Protein AF-A0A2P5XS58-F1 (afdb_monomer_lite)

InterPro domains:
  IPR013260 mRNA splicing factor SYF2 [PF08231] (153-227)
  IPR013260 mRNA splicing factor SYF2 [PTHR13264] (4-232)

pLDDT: mean 72.2, std 20.67, range [26.14, 95.38]

Sequence (233 aa):
MEEERRVHPDCINASNPYHECVEYCFRKIAEAKARKDNSVTETPQPEHGQPVTPAAYQEQDVQPGIPEPEESPDADSDGPVEENIEGDITNLTGRQKKLFELRLKMNEARKANQTAMVAEKKRMEALPESRGISKQKWLEERKKKIGKLLDANGLDLQNAYMLDTQEAAEAKYKKWEKDPAPFGWDVFNQKTLYNAYKKRTKNIDIDLEEYNRMKEADPEFYREASSLQYGKV

Organism: Gossypium barbadense (NCBI:txid3634)

Foldseek 3Di:
DDDDQQDDPPFPCSVPSPDHDDPVRVVVSVVVVVVVVVVVVPDDDDDDDDDDDDDDDDDDDDDDDDDDDDDDDDDDPDDPPPPPVPPCCVPDDPVRNVVVVVVVVVVVVVVVVVVVVVVVVVVVPPDPPPPDDDPVNVVVVVVVVLVVVCVVVVHDPVCSCVPDDPVRVCVVPVPPPDDPDQDDPSCVDPVVVVVVVCVVVVPDDDDVVVVVVCVVVDPCSPPDPPDPPPPDD

Radius of gyration: 39.86 Å; chains: 1; bounding box: 98×86×92 Å

Secondary structure (DSSP, 8-state):
------S-TT-TTTT-TT----HHHHHHHHHHHHHHHHHHTSSPPPP--------------------------------------TTSTTTS-HHHHHHHHHHHHHHHHHHHHHHHHHHHHHHHS-----TT--HHHHHHHHHHHHHHHHHHTT--GGGGGGGS-HHHHHHHH----PPPPP-GGGGGSHHHHHHHHHHHHTT----HHHHHHHHHH-TT-S--TT-TTTT--

Structure (mmCIF, N/CA/C/O backbone):
data_AF-A0A2P5XS58-F1
#
_entry.id   AF-A0A2P5XS58-F1
#
loop_
_atom_site.group_PDB
_atom_site.id
_atom_site.type_symbol
_atom_site.label_atom_id
_atom_site.label_alt_id
_atom_site.label_comp_id
_atom_site.label_asym_id
_atom_site.label_entity_id
_atom_site.label_seq_id
_atom_site.pdbx_PDB_ins_code
_atom_site.Cartn_x
_atom_site.Cartn_y
_atom_site.Cartn_z
_atom_site.occupancy
_atom_site.B_iso_or_equiv
_atom_site.auth_seq_id
_atom_site.auth_comp_id
_atom_site.auth_asym_id
_atom_site.auth_atom_id
_atom_site.pdbx_PDB_model_num
ATOM 1 N N . MET A 1 1 ? 47.233 -45.875 17.269 1.00 36.91 1 MET A N 1
ATOM 2 C CA . MET A 1 1 ? 46.614 -45.171 16.131 1.00 36.91 1 MET A CA 1
ATOM 3 C C . MET A 1 1 ? 45.234 -44.766 16.611 1.00 36.91 1 MET A C 1
ATOM 5 O O . MET A 1 1 ? 44.406 -45.645 16.788 1.00 36.91 1 MET A O 1
ATOM 9 N N . GLU A 1 2 ? 45.047 -43.505 16.998 1.00 49.62 2 GLU A N 1
ATOM 10 C CA . GLU A 1 2 ? 43.738 -42.991 17.421 1.00 49.62 2 GLU A CA 1
ATOM 11 C C . GLU A 1 2 ? 42.969 -42.601 16.159 1.00 49.62 2 GLU A C 1
ATOM 13 O O . GLU A 1 2 ? 43.374 -41.680 15.454 1.00 49.62 2 GLU A O 1
ATOM 18 N N . GLU A 1 3 ? 41.917 -43.352 15.835 1.00 52.84 3 GLU A N 1
ATOM 19 C CA . GLU A 1 3 ? 40.987 -42.986 14.767 1.00 52.84 3 GLU A CA 1
ATOM 20 C C . GLU A 1 3 ? 40.373 -41.618 15.080 1.00 52.84 3 GLU A C 1
ATOM 22 O O . GLU A 1 3 ? 39.823 -41.388 16.161 1.00 52.84 3 GLU A O 1
ATOM 27 N N . GLU A 1 4 ? 40.506 -40.695 14.130 1.00 57.50 4 GLU A N 1
ATOM 28 C CA . GLU A 1 4 ? 39.940 -39.353 14.187 1.00 57.50 4 GLU A CA 1
ATOM 29 C C . GLU A 1 4 ? 38.444 -39.428 14.524 1.00 57.50 4 GLU A C 1
ATOM 31 O O . GLU A 1 4 ? 37.641 -40.021 13.800 1.00 57.50 4 GLU A O 1
ATOM 36 N N . ARG A 1 5 ? 38.060 -38.841 15.662 1.00 58.66 5 ARG A N 1
ATOM 37 C CA . ARG A 1 5 ? 36.684 -38.869 16.170 1.00 58.66 5 ARG A CA 1
ATOM 38 C C . ARG A 1 5 ? 35.742 -38.183 15.171 1.00 58.66 5 ARG A C 1
ATOM 40 O O . ARG A 1 5 ? 35.697 -36.959 15.105 1.00 58.66 5 ARG A O 1
ATOM 47 N N . ARG A 1 6 ? 34.916 -38.960 14.460 1.00 69.88 6 ARG A N 1
ATOM 48 C CA . ARG A 1 6 ? 33.840 -38.490 13.554 1.00 69.88 6 ARG A CA 1
ATOM 49 C C . ARG A 1 6 ? 32.595 -37.934 14.279 1.00 69.88 6 ARG A C 1
ATOM 51 O O . ARG A 1 6 ? 31.501 -37.871 13.713 1.00 69.88 6 ARG A O 1
ATOM 58 N N . VAL A 1 7 ? 32.736 -37.524 15.541 1.00 83.12 7 VAL A N 1
ATOM 59 C CA . VAL A 1 7 ? 31.633 -37.044 16.387 1.00 83.12 7 VAL A CA 1
ATOM 60 C C . VAL A 1 7 ? 31.937 -35.652 16.909 1.00 83.12 7 VAL A C 1
ATOM 62 O O . VAL A 1 7 ? 33.001 -35.404 17.469 1.00 83.12 7 VAL A O 1
ATOM 65 N N . HIS A 1 8 ? 30.976 -34.744 16.750 1.00 80.75 8 HIS A N 1
ATOM 66 C CA . HIS A 1 8 ? 31.081 -33.388 17.271 1.00 80.75 8 HIS A CA 1
ATOM 67 C C . HIS A 1 8 ? 31.079 -33.398 18.816 1.00 80.75 8 HIS A C 1
ATOM 69 O O . HIS A 1 8 ? 30.239 -34.087 19.401 1.00 80.75 8 HIS A O 1
ATOM 75 N N . PRO A 1 9 ? 31.950 -32.624 19.494 1.00 82.12 9 PRO A N 1
ATOM 76 C CA . PRO A 1 9 ? 32.076 -32.638 20.958 1.00 82.12 9 PRO A CA 1
ATOM 77 C C . PRO A 1 9 ? 30.781 -32.254 21.689 1.00 82.12 9 PRO A C 1
ATOM 79 O O . PRO A 1 9 ? 30.468 -32.830 22.724 1.00 82.12 9 PRO A O 1
ATOM 82 N N . ASP A 1 10 ? 29.991 -31.342 21.115 1.00 82.75 10 ASP A N 1
ATOM 83 C CA . ASP A 1 10 ? 28.686 -30.929 21.663 1.00 82.75 10 ASP A CA 1
ATOM 84 C C . ASP A 1 10 ? 27.507 -31.835 21.244 1.00 82.75 10 ASP A C 1
ATOM 86 O O . ASP A 1 10 ? 26.341 -31.474 21.423 1.00 82.75 10 ASP A O 1
ATOM 90 N N . CYS A 1 11 ? 27.764 -32.990 20.624 1.00 87.81 11 CYS A N 1
ATOM 91 C CA . CYS A 1 11 ? 26.700 -33.906 20.223 1.00 87.81 11 CYS A CA 1
ATOM 92 C C . CYS A 1 11 ? 26.109 -34.633 21.440 1.00 87.81 11 CYS A C 1
ATOM 94 O O . CYS A 1 11 ? 26.836 -35.162 22.275 1.00 87.81 11 CYS A O 1
ATOM 96 N N . ILE A 1 12 ? 24.780 -34.760 21.495 1.00 86.56 12 ILE A N 1
ATOM 97 C CA . ILE A 1 12 ? 24.081 -35.532 22.541 1.00 86.56 12 ILE A CA 1
ATOM 98 C C . ILE A 1 12 ? 24.539 -36.999 22.609 1.00 86.56 12 ILE A C 1
ATOM 100 O O . ILE A 1 12 ? 24.521 -37.610 23.673 1.00 86.56 12 ILE A O 1
ATOM 104 N N . ASN A 1 13 ? 24.997 -37.543 21.481 1.00 84.56 13 ASN A N 1
ATOM 105 C CA . ASN A 1 13 ? 25.471 -38.918 21.354 1.00 84.56 13 ASN A CA 1
ATOM 106 C C . ASN A 1 13 ? 27.009 -39.021 21.396 1.00 84.56 13 ASN A C 1
ATOM 108 O O . ASN A 1 13 ? 27.557 -40.053 21.016 1.00 84.56 13 ASN A O 1
ATOM 112 N N . ALA A 1 14 ? 27.716 -37.973 21.846 1.00 86.94 14 ALA A N 1
ATOM 113 C CA . ALA A 1 14 ? 29.182 -37.943 21.925 1.00 86.94 14 ALA A CA 1
ATOM 114 C C . ALA A 1 14 ? 29.786 -38.983 22.882 1.00 86.94 14 ALA A C 1
ATOM 116 O O . ALA A 1 14 ? 30.961 -39.319 22.766 1.00 86.94 14 ALA A O 1
ATOM 117 N N . SER A 1 15 ? 28.989 -39.517 23.808 1.00 82.56 15 SER A N 1
ATOM 118 C CA . SER A 1 15 ? 29.396 -40.578 24.732 1.00 82.56 15 SER A CA 1
ATOM 119 C C . SER A 1 15 ? 29.468 -41.967 24.091 1.00 82.56 15 SER A C 1
ATOM 121 O O . SER A 1 15 ? 30.030 -42.871 24.705 1.00 82.56 15 SER A O 1
ATOM 123 N N . ASN A 1 16 ? 28.917 -42.159 22.886 1.00 82.69 16 ASN A N 1
ATOM 124 C CA . ASN A 1 16 ? 28.973 -43.433 22.175 1.00 82.69 16 ASN A CA 1
ATOM 125 C C . ASN A 1 16 ? 30.187 -43.465 21.219 1.00 82.69 16 ASN A C 1
ATOM 127 O O . ASN A 1 16 ? 30.171 -42.741 20.220 1.00 82.69 16 ASN A O 1
ATOM 131 N N . PRO A 1 17 ? 31.198 -44.329 21.460 1.00 82.12 17 PRO A N 1
ATOM 132 C CA . PRO A 1 17 ? 32.406 -44.417 20.631 1.00 82.12 17 PRO A CA 1
ATOM 133 C C . PRO A 1 17 ? 32.159 -44.806 19.168 1.00 82.12 17 PRO A C 1
ATOM 135 O O . PRO A 1 17 ? 33.006 -44.543 18.325 1.00 82.12 17 PRO A O 1
ATOM 138 N N . TYR A 1 18 ? 31.012 -45.422 18.870 1.00 82.12 18 TYR A N 1
ATOM 139 C CA . TYR A 1 18 ? 30.627 -45.849 17.521 1.00 82.12 18 TYR A CA 1
ATOM 140 C C . TYR A 1 18 ? 29.645 -44.892 16.840 1.00 82.12 18 TYR A C 1
ATOM 142 O O . TYR A 1 18 ? 29.136 -45.194 15.762 1.00 82.12 18 TYR A O 1
ATOM 150 N N . HIS A 1 19 ? 29.290 -43.774 17.479 1.00 87.12 19 HIS A N 1
ATOM 151 C CA . HIS A 1 19 ? 28.411 -42.805 16.842 1.00 87.12 19 HIS A CA 1
ATOM 152 C C . HIS A 1 19 ? 29.154 -42.076 15.720 1.00 87.12 19 HIS A C 1
ATOM 154 O O . HIS A 1 19 ? 30.341 -41.799 15.824 1.00 87.12 19 HIS A O 1
ATOM 160 N N . GLU A 1 20 ? 28.432 -41.714 14.667 1.00 85.88 20 GLU A N 1
ATOM 161 C CA . GLU A 1 20 ? 28.877 -40.753 13.664 1.00 85.88 20 GLU A CA 1
ATOM 162 C C . GLU A 1 20 ? 27.786 -39.691 13.548 1.00 85.88 20 GLU A C 1
ATOM 164 O O . GLU A 1 20 ? 26.592 -40.008 13.475 1.00 85.88 20 GLU A O 1
ATOM 169 N N . CYS A 1 21 ? 28.175 -38.416 13.618 1.00 87.56 21 CYS A N 1
ATOM 170 C CA . CYS A 1 21 ? 27.202 -37.331 13.588 1.00 87.56 21 CYS A CA 1
ATOM 171 C C . CYS A 1 21 ? 26.502 -37.269 12.230 1.00 87.56 21 CYS A C 1
ATOM 173 O O . CYS A 1 21 ? 27.133 -37.083 11.196 1.00 87.56 21 CYS A O 1
ATOM 175 N N . VAL A 1 22 ? 25.176 -37.359 12.262 1.00 85.06 22 VAL A N 1
ATOM 176 C CA . VAL A 1 22 ? 24.299 -37.144 11.106 1.00 85.06 22 VAL A CA 1
ATOM 177 C C . VAL A 1 22 ? 23.661 -35.752 11.176 1.00 85.06 22 VAL A C 1
ATOM 179 O O . VAL A 1 22 ? 23.682 -35.105 12.223 1.00 85.06 22 VAL A O 1
ATOM 182 N N . GLU A 1 23 ? 23.021 -35.304 10.095 1.00 84.56 23 GLU A N 1
ATOM 183 C CA . GLU A 1 23 ? 22.329 -34.001 9.979 1.00 84.56 23 GLU A CA 1
ATOM 184 C C . GLU A 1 23 ? 21.430 -33.644 11.178 1.00 84.56 23 GLU A C 1
ATOM 186 O O . GLU A 1 23 ? 21.347 -32.491 11.608 1.00 84.56 23 GLU A O 1
ATOM 191 N N . TYR A 1 24 ? 20.783 -34.646 11.782 1.00 87.56 24 TYR A N 1
ATOM 192 C CA . TYR A 1 24 ? 19.977 -34.455 12.988 1.00 87.56 24 TYR A CA 1
ATOM 193 C C . TYR A 1 24 ? 20.795 -33.896 14.164 1.00 87.56 24 TYR A C 1
ATOM 195 O O . TYR A 1 24 ? 20.338 -32.979 14.853 1.00 87.56 24 TYR A O 1
ATOM 203 N N . CYS A 1 25 ? 22.003 -34.421 14.372 1.00 88.25 25 CYS A N 1
ATOM 204 C CA . CYS A 1 25 ? 22.919 -34.004 15.426 1.00 88.25 25 CYS A CA 1
ATOM 205 C C . CYS A 1 25 ? 23.372 -32.557 15.199 1.00 88.25 25 CYS A C 1
ATOM 207 O O . CYS A 1 25 ? 23.290 -31.743 16.116 1.00 88.25 25 CYS A O 1
ATOM 209 N N . PHE A 1 26 ? 23.744 -32.204 13.965 1.00 89.25 26 PHE A N 1
ATOM 210 C CA . PHE A 1 26 ? 24.169 -30.845 13.613 1.00 89.25 26 PHE A CA 1
ATOM 211 C C . PHE A 1 26 ? 23.059 -29.810 13.816 1.00 89.25 26 PHE A C 1
ATOM 213 O O . PHE A 1 26 ? 23.297 -28.755 14.407 1.00 89.25 26 PHE A O 1
ATOM 220 N N . ARG A 1 27 ? 21.818 -30.135 13.436 1.00 90.62 27 ARG A N 1
ATOM 221 C CA . ARG A 1 27 ? 20.660 -29.264 13.687 1.00 90.62 27 ARG A CA 1
ATOM 222 C C . ARG A 1 27 ? 20.416 -29.039 15.181 1.00 90.62 27 ARG A C 1
ATOM 224 O O . ARG A 1 27 ? 20.100 -27.922 15.585 1.00 90.62 27 ARG A O 1
ATOM 231 N N . LYS A 1 28 ? 20.581 -30.076 16.007 1.00 90.94 28 LYS A N 1
ATOM 232 C CA . LYS A 1 28 ? 20.422 -29.970 17.466 1.00 90.94 28 LYS A CA 1
ATOM 233 C C . LYS A 1 28 ? 21.537 -29.163 18.129 1.00 90.94 28 LYS A C 1
ATOM 235 O O . LYS A 1 28 ? 21.253 -28.385 19.036 1.00 90.94 28 LYS A O 1
ATOM 240 N N . ILE A 1 29 ? 22.769 -29.287 17.641 1.00 89.38 29 ILE A N 1
ATOM 241 C CA . ILE A 1 29 ? 23.911 -28.485 18.100 1.00 89.38 29 ILE A CA 1
ATOM 242 C C . ILE A 1 29 ? 23.698 -27.001 17.763 1.00 89.38 29 ILE A C 1
ATOM 244 O O . ILE A 1 29 ? 23.868 -26.145 18.631 1.00 89.38 29 ILE A O 1
ATOM 248 N N . ALA A 1 30 ? 23.255 -26.688 16.541 1.00 89.31 30 ALA A N 1
ATOM 249 C CA . ALA A 1 30 ? 22.949 -25.316 16.132 1.00 89.31 30 ALA A CA 1
ATOM 250 C C . ALA A 1 30 ? 21.820 -24.693 16.977 1.00 89.31 30 ALA A C 1
ATOM 252 O O . ALA A 1 30 ? 21.932 -23.549 17.414 1.00 89.31 30 ALA A O 1
ATOM 253 N N . GLU A 1 31 ? 20.766 -25.463 17.269 1.00 89.00 31 GLU A N 1
ATOM 254 C CA . GLU A 1 31 ? 19.665 -25.033 18.141 1.00 89.00 31 GLU A CA 1
ATOM 255 C C . GLU A 1 31 ? 20.152 -24.737 19.573 1.00 89.00 31 GLU A C 1
ATOM 257 O O . GLU A 1 31 ? 19.781 -23.721 20.161 1.00 89.00 31 GLU A O 1
ATOM 262 N N . ALA A 1 32 ? 21.013 -25.594 20.131 1.00 86.81 32 ALA A N 1
ATOM 263 C CA . ALA A 1 32 ? 21.574 -25.406 21.468 1.00 86.81 32 ALA A CA 1
ATOM 264 C C . ALA A 1 32 ? 22.503 -24.182 21.549 1.00 86.81 32 ALA A C 1
ATOM 266 O O . ALA A 1 32 ? 22.464 -23.450 22.540 1.00 86.81 32 ALA A O 1
ATOM 267 N N . LYS A 1 33 ? 23.298 -23.924 20.502 1.00 86.62 33 LYS A N 1
ATOM 268 C CA . LYS A 1 33 ? 24.167 -22.743 20.417 1.00 86.62 33 LYS A CA 1
ATOM 269 C C . LYS A 1 33 ? 23.353 -21.448 20.343 1.00 86.62 33 LYS A C 1
ATOM 271 O O . LYS A 1 33 ? 23.576 -20.557 21.151 1.00 86.62 33 LYS A O 1
ATOM 276 N N . ALA A 1 34 ? 22.320 -21.405 19.500 1.00 87.00 34 ALA A N 1
ATOM 277 C CA . ALA A 1 34 ? 21.422 -20.252 19.407 1.00 87.00 34 ALA A CA 1
ATOM 278 C C . ALA A 1 34 ? 20.682 -19.955 20.728 1.00 87.00 34 ALA A C 1
ATOM 280 O O . ALA A 1 34 ? 20.422 -18.799 21.056 1.00 87.00 34 ALA A O 1
ATOM 281 N N . ARG A 1 35 ? 20.350 -20.984 21.521 1.00 80.31 35 ARG A N 1
ATOM 282 C CA . ARG A 1 35 ? 19.771 -20.794 22.864 1.00 80.31 35 ARG A CA 1
ATOM 283 C C . ARG A 1 35 ? 20.782 -20.229 23.864 1.00 80.31 35 ARG A C 1
ATOM 285 O O . ARG A 1 35 ? 20.404 -19.374 24.658 1.00 80.31 35 ARG A O 1
ATOM 292 N N . LYS A 1 36 ? 22.044 -20.673 23.818 1.00 77.88 36 LYS A N 1
ATOM 293 C CA . LYS A 1 36 ? 23.116 -20.109 24.656 1.00 77.88 36 LYS A CA 1
ATOM 294 C C . LYS A 1 36 ? 23.373 -18.642 24.309 1.00 77.88 36 LYS A C 1
ATOM 296 O O . LYS A 1 36 ? 23.414 -17.824 25.222 1.00 77.88 36 LYS A O 1
ATOM 301 N N . ASP A 1 37 ? 23.431 -18.301 23.025 1.00 72.38 37 ASP A N 1
ATOM 302 C CA . ASP A 1 37 ? 23.676 -16.927 22.567 1.00 72.38 37 ASP A CA 1
ATOM 303 C C . ASP A 1 37 ? 22.558 -15.961 23.009 1.00 72.38 37 ASP A C 1
ATOM 305 O O . ASP A 1 37 ? 22.844 -14.862 23.474 1.00 72.38 37 ASP A O 1
ATOM 309 N N . ASN A 1 38 ? 21.294 -16.403 22.988 1.00 68.06 38 ASN A N 1
ATOM 310 C CA . ASN A 1 38 ? 20.161 -15.617 23.500 1.00 68.06 38 ASN A CA 1
ATOM 311 C C . ASN A 1 38 ? 20.143 -15.477 25.036 1.00 68.06 38 ASN A C 1
ATOM 313 O O . ASN A 1 38 ? 19.552 -14.533 25.552 1.00 68.06 38 ASN A O 1
ATOM 317 N N . SER A 1 39 ? 20.772 -16.396 25.777 1.00 57.25 39 SER A N 1
ATOM 318 C CA . SER A 1 39 ? 20.865 -16.317 27.246 1.00 57.25 39 SER A CA 1
ATOM 319 C C . SER A 1 39 ? 22.006 -15.421 27.747 1.00 57.25 39 SER A C 1
ATOM 321 O O . SER A 1 39 ? 21.985 -14.989 28.894 1.00 57.25 39 SER A O 1
ATOM 323 N N . VAL A 1 40 ? 22.997 -15.117 26.898 1.00 51.75 40 VAL A N 1
ATOM 324 C CA . VAL A 1 40 ? 24.158 -14.274 27.251 1.00 51.75 40 VAL A CA 1
ATOM 325 C C . VAL A 1 40 ? 23.858 -12.777 27.079 1.00 51.75 40 VAL A C 1
ATOM 327 O O . VAL A 1 40 ? 24.528 -11.940 27.675 1.00 51.75 40 VAL A O 1
ATOM 330 N N . THR A 1 41 ? 22.810 -12.415 26.336 1.00 47.66 41 THR A N 1
ATOM 331 C CA . THR A 1 41 ? 22.391 -11.017 26.127 1.00 47.66 41 THR A CA 1
ATOM 332 C C . THR A 1 41 ? 21.611 -10.387 27.292 1.00 47.66 41 THR A C 1
ATOM 334 O O . THR A 1 41 ? 21.276 -9.209 27.212 1.00 47.66 41 THR A O 1
ATOM 337 N N . GLU A 1 42 ? 21.364 -11.112 28.388 1.00 47.12 42 GLU A N 1
ATOM 338 C CA . GLU A 1 42 ? 20.703 -10.594 29.599 1.00 47.12 42 GLU A CA 1
ATOM 339 C C . GLU A 1 42 ? 21.608 -10.679 30.846 1.00 47.12 42 GLU A C 1
ATOM 341 O O . GLU A 1 42 ? 21.302 -11.382 31.800 1.00 47.12 42 GLU A O 1
ATOM 346 N N . THR A 1 43 ? 22.731 -9.949 30.875 1.00 32.34 43 THR A N 1
ATOM 347 C CA . THR A 1 43 ? 23.336 -9.438 32.130 1.00 32.34 43 THR A CA 1
ATOM 348 C C . THR A 1 43 ? 24.103 -8.122 31.878 1.00 32.34 43 THR A C 1
ATOM 350 O O . THR A 1 43 ? 24.709 -7.969 30.816 1.00 32.34 43 THR A O 1
ATOM 353 N N . PRO A 1 44 ? 24.059 -7.139 32.806 1.00 42.47 44 PRO A N 1
ATOM 354 C CA . PRO A 1 44 ? 24.544 -5.774 32.580 1.00 42.47 44 PRO A CA 1
ATOM 355 C C . PRO A 1 44 ? 26.064 -5.664 32.786 1.00 42.47 44 PRO A C 1
ATOM 357 O O . PRO A 1 44 ? 26.595 -6.161 33.777 1.00 42.47 44 PRO A O 1
ATOM 360 N N . GLN A 1 45 ? 26.767 -4.988 31.871 1.00 32.94 45 GLN A N 1
ATOM 361 C CA . GLN A 1 45 ? 28.188 -4.652 32.036 1.00 32.94 45 GLN A CA 1
ATOM 362 C C . GLN A 1 45 ? 28.389 -3.281 32.717 1.00 32.94 45 GLN A C 1
ATOM 364 O O . GLN A 1 45 ? 27.554 -2.393 32.524 1.00 32.94 45 GLN A O 1
ATOM 369 N N . PRO A 1 46 ? 29.485 -3.101 33.487 1.00 35.41 46 PRO A N 1
ATOM 370 C CA . PRO A 1 46 ? 29.776 -1.897 34.255 1.00 35.41 46 PRO A CA 1
ATOM 371 C C . PRO A 1 46 ? 30.635 -0.868 33.494 1.00 35.41 46 PRO A C 1
ATOM 373 O O . PRO A 1 46 ? 31.228 -1.130 32.449 1.00 35.41 46 PRO A O 1
ATOM 376 N N . GLU A 1 47 ? 30.662 0.320 34.084 1.00 34.84 47 GLU A N 1
ATOM 377 C CA . GLU A 1 47 ? 31.323 1.581 33.739 1.00 34.84 47 GLU A CA 1
ATOM 378 C C . GLU A 1 47 ? 32.867 1.574 33.622 1.00 34.84 47 GLU A C 1
ATOM 380 O O . GLU A 1 47 ? 33.552 0.951 34.427 1.00 34.84 47 GLU A O 1
ATOM 385 N N . HIS A 1 48 ? 33.416 2.332 32.653 1.00 29.73 48 HIS A N 1
ATOM 386 C CA . HIS A 1 48 ? 34.329 3.491 32.833 1.00 29.73 48 HIS A CA 1
ATOM 387 C C . HIS A 1 48 ? 35.250 3.764 31.623 1.00 29.73 48 HIS A C 1
ATOM 389 O O . HIS A 1 48 ? 35.839 2.851 31.052 1.00 29.73 48 HIS A O 1
ATOM 395 N N . GLY A 1 49 ? 35.455 5.057 31.315 1.00 29.78 49 GLY A N 1
ATOM 396 C CA . GLY A 1 49 ? 36.612 5.539 30.545 1.00 29.78 49 GLY A CA 1
ATOM 397 C C . GLY A 1 49 ? 36.374 6.779 29.672 1.00 29.78 49 GLY A C 1
ATOM 398 O O . GLY A 1 49 ? 36.313 6.660 28.454 1.00 29.78 49 GLY A O 1
ATOM 399 N N . GLN A 1 50 ? 36.266 7.970 30.274 1.00 36.00 50 GLN A N 1
ATOM 400 C CA . GLN A 1 50 ? 36.396 9.264 29.571 1.00 36.00 50 GLN A CA 1
ATOM 401 C C . GLN A 1 50 ? 37.856 9.540 29.153 1.00 36.00 50 GLN A C 1
ATOM 403 O O . GLN A 1 50 ? 38.781 8.965 29.729 1.00 36.00 50 GLN A O 1
ATOM 408 N N . PRO A 1 51 ? 38.078 10.521 28.254 1.00 34.16 51 PRO A N 1
ATOM 409 C CA . PRO A 1 51 ? 38.747 11.741 28.720 1.00 34.16 51 PRO A CA 1
ATOM 410 C C . PRO A 1 51 ? 38.068 13.071 28.306 1.00 34.16 51 PRO A C 1
ATOM 412 O O . PRO A 1 51 ? 37.679 13.278 27.162 1.00 34.16 51 PRO A O 1
ATOM 415 N N . VAL A 1 52 ? 37.962 13.932 29.327 1.00 30.06 52 VAL A N 1
ATOM 416 C CA . VAL A 1 52 ? 38.009 15.414 29.469 1.00 30.06 52 VAL A CA 1
ATOM 417 C C . VAL A 1 52 ? 38.647 16.238 28.318 1.00 30.06 52 VAL A C 1
ATOM 419 O O . VAL A 1 52 ? 39.531 15.708 27.658 1.00 30.06 52 VAL A O 1
ATOM 422 N N . THR A 1 53 ? 38.406 17.534 28.014 1.00 33.25 53 THR A N 1
ATOM 423 C CA . THR A 1 53 ? 37.644 18.754 28.467 1.00 33.25 53 THR A CA 1
ATOM 424 C C . THR A 1 53 ? 38.006 19.903 27.453 1.00 33.25 53 THR A C 1
ATOM 426 O O . THR A 1 53 ? 38.721 19.597 26.497 1.00 33.25 53 THR A O 1
ATOM 429 N N . PRO A 1 54 ? 37.743 21.232 27.624 1.00 44.38 54 PRO A N 1
ATOM 430 C CA . PRO A 1 54 ? 36.619 22.010 28.198 1.00 44.38 54 PRO A CA 1
ATOM 431 C C . PRO A 1 54 ? 36.156 23.205 27.306 1.00 44.38 54 PRO A C 1
ATOM 433 O O . PRO A 1 54 ? 36.917 23.722 26.495 1.00 44.38 54 PRO A O 1
ATOM 436 N N . ALA A 1 55 ? 34.970 23.763 27.579 1.00 26.14 55 ALA A N 1
ATOM 437 C CA . ALA A 1 55 ? 34.758 25.222 27.641 1.00 26.14 55 ALA A CA 1
ATOM 438 C C . ALA A 1 55 ? 33.439 25.522 28.374 1.00 26.14 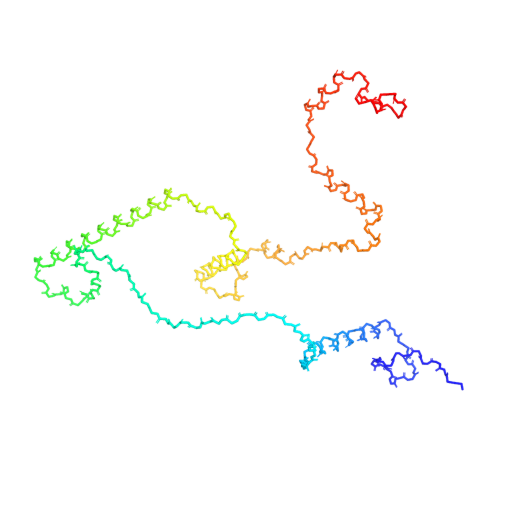55 ALA A C 1
ATOM 440 O O . ALA A 1 55 ? 32.357 25.170 27.914 1.00 26.14 55 ALA A O 1
ATOM 441 N N . ALA A 1 56 ? 33.575 26.125 29.552 1.00 28.12 56 ALA A N 1
ATOM 442 C CA . ALA A 1 56 ? 32.508 26.573 30.436 1.00 28.12 56 ALA A CA 1
ATOM 443 C C . ALA A 1 56 ? 31.821 27.841 29.907 1.00 28.12 56 ALA A C 1
ATOM 445 O O . ALA A 1 56 ? 32.479 28.625 29.236 1.00 28.12 56 ALA A O 1
ATOM 446 N N . TYR A 1 57 ? 30.558 28.065 30.284 1.00 28.42 57 TYR A N 1
ATOM 447 C CA . TYR A 1 57 ? 30.139 29.261 31.031 1.00 28.42 57 TYR A CA 1
ATOM 448 C C . TYR A 1 57 ? 28.817 28.978 31.779 1.00 28.42 57 TYR A C 1
ATOM 450 O O . TYR A 1 57 ? 27.823 28.552 31.197 1.00 28.42 57 TYR A O 1
ATOM 458 N N . GLN A 1 58 ? 28.910 29.168 33.097 1.00 32.91 58 GLN A N 1
ATOM 459 C CA . GLN A 1 58 ? 27.912 29.247 34.180 1.00 32.91 58 GLN A CA 1
ATOM 460 C C . GLN A 1 58 ? 26.917 30.406 33.952 1.00 32.91 58 GLN A C 1
ATOM 462 O O . GLN A 1 58 ? 27.219 31.284 33.152 1.00 32.91 58 GLN A O 1
ATOM 467 N N . GLU A 1 59 ? 25.774 30.607 34.611 1.00 26.81 59 GLU A N 1
ATOM 468 C CA . GLU A 1 59 ? 24.965 30.020 35.698 1.00 26.81 59 GLU A CA 1
ATOM 469 C C . GLU A 1 59 ? 23.670 30.878 35.707 1.00 26.81 59 GLU A C 1
ATOM 471 O O . GLU A 1 59 ? 23.738 32.047 35.326 1.00 26.81 59 GLU A O 1
ATOM 476 N N . GLN A 1 60 ? 22.527 30.356 36.169 1.00 29.14 60 GLN A N 1
ATOM 477 C CA . GLN A 1 60 ? 21.746 30.926 37.291 1.00 29.14 60 GLN A CA 1
ATOM 478 C C . GLN A 1 60 ? 20.308 30.394 37.335 1.00 29.14 60 GLN A C 1
ATOM 480 O O . GLN A 1 60 ? 19.495 30.596 36.433 1.00 29.14 60 GLN A O 1
ATOM 485 N N . ASP A 1 61 ? 20.029 29.746 38.463 1.00 29.56 61 ASP A N 1
ATOM 486 C CA . ASP A 1 61 ? 18.721 29.410 39.002 1.00 29.56 61 ASP A CA 1
ATOM 487 C C . ASP A 1 61 ? 17.848 30.654 39.222 1.00 29.56 61 ASP A C 1
ATOM 489 O O . ASP A 1 61 ? 18.297 31.620 39.840 1.00 29.56 61 ASP A O 1
ATOM 493 N N . VAL A 1 62 ? 16.565 30.585 38.849 1.00 28.88 62 VAL A N 1
ATOM 494 C CA . VAL A 1 62 ? 15.504 31.376 39.494 1.00 28.88 62 VAL A CA 1
ATOM 495 C C . VAL A 1 62 ? 14.248 30.515 39.663 1.00 28.88 62 VAL A C 1
ATOM 497 O O . VAL A 1 62 ? 13.766 29.869 38.736 1.00 28.88 62 VAL A O 1
ATOM 500 N N . GLN A 1 63 ? 13.764 30.507 40.904 1.00 32.78 63 GLN A N 1
ATOM 501 C CA . GLN A 1 63 ? 12.573 29.841 41.428 1.00 32.78 63 GLN A CA 1
ATOM 502 C C . GLN A 1 63 ? 11.238 30.444 40.922 1.00 32.78 63 GLN A C 1
ATOM 504 O O . GLN A 1 63 ? 11.230 31.515 40.319 1.00 32.78 63 GLN A O 1
ATOM 509 N N . PRO A 1 64 ? 10.102 29.757 41.166 1.00 40.97 64 PRO A N 1
ATOM 510 C CA . PRO A 1 64 ? 8.832 29.965 40.477 1.00 40.97 64 PRO A CA 1
ATOM 511 C C . PRO A 1 64 ? 7.933 31.017 41.144 1.00 40.97 64 PRO A C 1
ATOM 513 O O . PRO A 1 64 ? 7.936 31.172 42.362 1.00 40.97 64 PRO A O 1
ATOM 516 N N . GLY A 1 65 ? 7.072 31.649 40.341 1.00 27.17 65 GLY A N 1
ATOM 517 C CA . GLY A 1 65 ? 5.893 32.373 40.820 1.00 27.17 65 GLY A CA 1
ATOM 518 C C . GLY A 1 65 ? 5.590 33.643 40.030 1.00 27.17 65 GLY A C 1
ATOM 519 O O . GLY A 1 65 ? 6.391 34.568 40.027 1.00 27.17 65 GLY A O 1
ATOM 520 N N . ILE A 1 66 ? 4.427 33.676 39.378 1.00 27.75 66 ILE A N 1
ATOM 521 C CA . ILE A 1 66 ? 3.315 34.627 39.594 1.00 27.75 66 ILE A CA 1
ATOM 522 C C . ILE A 1 66 ? 2.273 34.377 38.477 1.00 27.75 66 ILE A C 1
ATOM 524 O O . ILE A 1 66 ? 2.640 34.376 37.300 1.00 27.75 66 ILE A O 1
ATOM 528 N N . PRO A 1 67 ? 1.001 34.118 38.828 1.00 40.09 67 PRO A N 1
ATOM 529 C CA . PRO A 1 67 ? -0.100 33.966 37.884 1.00 40.09 67 PRO A CA 1
ATOM 530 C C . PRO A 1 67 ? -0.805 35.306 37.572 1.00 40.09 67 PRO A C 1
ATOM 532 O O . PRO A 1 67 ? -0.659 36.275 38.313 1.00 40.09 67 PRO A O 1
ATOM 535 N N . GLU A 1 68 ? -1.629 35.262 36.514 1.00 33.41 68 GLU A N 1
ATOM 536 C CA . GLU A 1 68 ? -2.762 36.151 36.162 1.00 33.41 68 GLU A CA 1
ATOM 537 C C . GLU A 1 68 ? -2.507 37.382 35.265 1.00 33.41 68 GLU A C 1
ATOM 539 O O . GLU A 1 68 ? -1.408 37.933 35.227 1.00 33.41 68 GLU A O 1
ATOM 544 N N . PRO A 1 69 ? -3.510 37.747 34.438 1.00 35.31 69 PRO A N 1
ATOM 545 C CA . PRO A 1 69 ? -4.668 38.475 34.953 1.00 35.31 69 PRO A CA 1
ATOM 546 C C . PRO A 1 69 ? -6.011 37.803 34.651 1.00 35.31 69 PRO A C 1
ATOM 548 O O . PRO A 1 69 ? -6.273 37.326 33.546 1.00 35.31 69 PRO A O 1
ATOM 551 N N . GLU A 1 70 ? -6.865 37.830 35.666 1.00 30.95 70 GLU A N 1
ATOM 552 C CA . GLU A 1 70 ? -8.295 37.594 35.579 1.00 30.95 70 GLU A CA 1
ATOM 553 C C . GLU A 1 70 ? -8.972 38.684 34.745 1.00 30.95 70 GLU A C 1
ATOM 555 O O . GLU A 1 70 ? -8.796 39.876 34.997 1.00 30.95 70 GLU A O 1
ATOM 560 N N . GLU A 1 71 ? -9.817 38.271 33.807 1.00 28.39 71 GLU A N 1
ATOM 561 C CA . GLU A 1 71 ? -10.960 39.072 33.383 1.00 28.39 71 GLU A CA 1
ATOM 562 C C . GLU A 1 71 ? -12.223 38.290 33.742 1.00 28.39 71 GLU A C 1
ATOM 564 O O . GLU A 1 71 ? -12.694 37.419 33.012 1.00 28.39 71 GLU A O 1
ATOM 569 N N . SER A 1 72 ? -12.764 38.609 34.915 1.00 33.59 72 SER A N 1
ATOM 570 C CA . SER A 1 72 ? -14.213 38.697 35.062 1.00 33.59 72 SER A CA 1
ATOM 571 C C . SER A 1 72 ? -14.649 40.028 34.430 1.00 33.59 72 SER A C 1
ATOM 573 O O . SER A 1 72 ? -13.902 41.010 34.495 1.00 33.59 72 SER A O 1
ATOM 575 N N . PRO A 1 73 ? -15.826 40.076 33.784 1.00 39.06 73 PRO A N 1
ATOM 576 C CA . PRO A 1 73 ? -16.971 40.483 34.583 1.00 39.06 73 PRO A CA 1
ATOM 577 C C . PRO A 1 73 ? -18.305 39.800 34.209 1.00 39.06 73 PRO A C 1
ATOM 579 O O . PRO A 1 73 ? -18.607 39.497 33.058 1.00 39.06 73 PRO A O 1
ATOM 582 N N . ASP A 1 74 ? -19.106 39.651 35.262 1.00 27.81 74 ASP A N 1
ATOM 583 C CA . ASP A 1 74 ? -20.564 39.780 35.288 1.00 27.81 74 ASP A CA 1
ATOM 584 C C . ASP A 1 74 ? -21.463 38.589 34.911 1.00 27.81 74 ASP A C 1
ATOM 586 O O . ASP A 1 74 ? -21.862 38.357 33.775 1.00 27.81 74 ASP A O 1
ATOM 590 N N . ALA A 1 75 ? -21.899 37.938 35.994 1.00 41.84 75 ALA A N 1
ATOM 591 C CA . ALA A 1 75 ? -23.309 37.813 36.359 1.00 41.84 75 ALA A CA 1
ATOM 592 C C . ALA A 1 75 ? -24.240 37.092 35.371 1.00 41.84 75 ALA A C 1
ATOM 594 O O . ALA A 1 75 ? -25.059 37.704 34.698 1.00 41.84 75 ALA A O 1
ATOM 595 N N . ASP A 1 76 ? -24.249 35.764 35.462 1.00 32.62 76 ASP A N 1
ATOM 596 C CA . ASP A 1 76 ? -25.511 35.077 35.744 1.00 32.62 76 ASP A CA 1
ATOM 597 C C . ASP A 1 76 ? -25.232 33.808 36.553 1.00 32.62 76 ASP A C 1
ATOM 599 O O . ASP A 1 76 ? -24.898 32.733 36.054 1.00 32.62 76 ASP A O 1
ATOM 603 N N . SER A 1 77 ? -25.336 33.984 37.867 1.00 45.75 77 SER A N 1
ATOM 604 C CA . SER A 1 77 ? -25.549 32.909 38.818 1.00 45.75 77 SER A CA 1
ATOM 605 C C . SER A 1 77 ? -26.945 32.326 38.583 1.00 45.75 77 SER A C 1
ATOM 607 O O . SER A 1 77 ? -27.905 32.763 39.209 1.00 45.75 77 SER A O 1
ATOM 609 N N . ASP A 1 78 ? -27.049 31.312 37.728 1.00 39.16 78 ASP A N 1
ATOM 610 C CA . ASP A 1 78 ? -28.106 30.302 37.841 1.00 39.16 78 ASP A CA 1
ATOM 611 C C . ASP A 1 78 ? -27.511 28.942 37.445 1.00 39.16 78 ASP A C 1
ATOM 613 O O . ASP A 1 78 ? -27.397 28.582 36.272 1.00 39.16 78 ASP A O 1
ATOM 617 N N . GLY A 1 79 ? -26.976 28.244 38.450 1.00 35.03 79 GLY A N 1
ATOM 618 C CA . GLY A 1 79 ? -26.217 27.007 38.278 1.00 35.03 79 GLY A CA 1
ATOM 619 C C . GLY A 1 79 ? -27.071 25.822 37.814 1.00 35.03 79 GLY A C 1
ATOM 620 O O . GLY A 1 79 ? -28.291 25.825 37.980 1.00 35.03 79 GLY A O 1
ATOM 621 N N . PRO A 1 80 ? -26.459 24.734 37.310 1.00 42.38 80 PRO A N 1
ATOM 622 C CA . PRO A 1 80 ? -27.141 23.460 37.250 1.00 42.38 80 PRO A CA 1
ATOM 623 C C . PRO A 1 80 ? -27.049 22.864 38.653 1.00 42.38 80 PRO A C 1
ATOM 625 O O . PRO A 1 80 ? -26.192 22.031 38.943 1.00 42.38 80 PRO A O 1
ATOM 628 N N . VAL A 1 81 ? -27.910 23.329 39.554 1.00 43.03 81 VAL A N 1
ATOM 629 C CA . VAL A 1 81 ? -28.203 22.543 40.744 1.00 43.03 81 VAL A CA 1
ATOM 630 C C . VAL A 1 81 ? -28.946 21.312 40.223 1.00 43.03 81 VAL A C 1
ATOM 632 O O . VAL A 1 81 ? -30.149 21.353 39.975 1.00 43.03 81 VAL A O 1
ATOM 635 N N . GLU A 1 82 ? -28.216 20.221 39.979 1.00 48.00 82 GLU A N 1
ATOM 636 C CA . GLU A 1 82 ? -28.790 18.873 39.969 1.00 48.00 82 GLU A CA 1
ATOM 637 C C . GLU A 1 82 ? -29.232 18.560 41.402 1.00 48.00 82 GLU A C 1
ATOM 639 O O . GLU A 1 82 ? -28.633 17.778 42.138 1.00 48.00 82 GLU A O 1
ATOM 644 N N . GLU A 1 83 ? -30.276 19.255 41.835 1.00 42.56 83 GLU A N 1
ATOM 645 C CA . GLU A 1 83 ? -30.985 18.931 43.049 1.00 42.56 83 GLU A CA 1
ATOM 646 C C . GLU A 1 83 ? -31.778 17.661 42.738 1.00 42.56 83 GLU A C 1
ATOM 648 O O . GLU A 1 83 ? -32.657 17.623 41.872 1.00 42.56 83 GLU A O 1
ATOM 653 N N . ASN A 1 84 ? -31.415 16.582 43.424 1.00 48.47 84 ASN A N 1
ATOM 654 C CA . ASN A 1 84 ? -32.214 15.372 43.519 1.00 48.47 84 ASN A CA 1
ATOM 655 C C . ASN A 1 84 ? -33.550 15.723 44.212 1.00 48.47 84 ASN A C 1
ATOM 657 O O . ASN A 1 84 ? -33.696 15.528 45.415 1.00 48.47 84 ASN A O 1
ATOM 661 N N . ILE A 1 85 ? -34.529 16.254 43.468 1.00 51.25 85 ILE A N 1
ATOM 662 C CA . ILE A 1 85 ? -35.895 16.560 43.954 1.00 51.25 85 ILE A CA 1
ATOM 663 C C . ILE A 1 85 ? -36.856 15.394 43.657 1.00 51.25 85 ILE A C 1
ATOM 665 O O . ILE A 1 85 ? -38.065 15.571 43.520 1.00 51.25 85 ILE A O 1
ATOM 669 N N . GLU A 1 86 ? -36.360 14.158 43.568 1.00 47.53 86 GLU A N 1
ATOM 670 C CA . GLU A 1 86 ? -37.252 12.991 43.487 1.00 47.53 86 GLU A CA 1
ATOM 671 C C . GLU A 1 86 ? -38.108 12.836 44.767 1.00 47.53 86 GLU A C 1
ATOM 673 O O . GLU A 1 86 ? -39.150 12.182 44.740 1.00 47.53 86 GLU A O 1
ATOM 678 N N . GLY A 1 87 ? -37.735 13.507 45.869 1.00 47.12 87 GLY A N 1
ATOM 679 C CA . GLY A 1 87 ? -38.419 13.444 47.166 1.00 47.12 87 GLY A CA 1
ATOM 680 C C . GLY A 1 87 ? -39.592 14.413 47.405 1.00 47.12 87 GLY A C 1
ATOM 681 O O . GLY A 1 87 ? -40.442 14.101 48.235 1.00 47.12 87 GLY A O 1
ATOM 682 N N . ASP A 1 88 ? -39.706 15.546 46.696 1.00 50.41 88 ASP A N 1
ATOM 683 C CA . ASP A 1 88 ? -40.671 16.617 47.061 1.00 50.41 88 ASP A CA 1
ATOM 684 C C . ASP A 1 88 ? -41.913 16.716 46.161 1.00 50.41 88 ASP A C 1
ATOM 686 O O . ASP A 1 88 ? -42.816 17.527 46.388 1.00 50.41 88 ASP A O 1
ATOM 690 N N . ILE A 1 89 ? -42.028 15.854 45.151 1.00 54.91 89 ILE A N 1
ATOM 691 C CA . ILE A 1 89 ? -43.139 15.880 44.185 1.00 54.91 89 ILE A CA 1
ATOM 692 C C . ILE A 1 89 ? -44.484 15.521 44.846 1.00 54.91 89 ILE A C 1
ATOM 694 O O . ILE A 1 89 ? -45.557 15.867 44.345 1.00 54.91 89 ILE A O 1
ATOM 698 N N . THR A 1 90 ? -44.467 14.847 45.996 1.00 60.28 90 THR A N 1
ATOM 699 C CA . THR A 1 90 ? -45.680 14.403 46.696 1.00 60.28 90 THR A CA 1
ATOM 700 C C . THR A 1 90 ? -46.319 15.507 47.548 1.00 60.28 90 THR A C 1
ATOM 702 O O . THR A 1 90 ? -47.546 15.533 47.639 1.00 60.28 90 THR A O 1
ATOM 705 N N . ASN A 1 91 ? -45.543 16.481 48.044 1.00 62.50 91 ASN A N 1
ATOM 706 C CA . ASN A 1 91 ? -46.004 17.527 48.976 1.00 62.50 91 ASN A CA 1
ATOM 707 C C . ASN A 1 91 ? -46.274 18.908 48.336 1.00 62.50 91 ASN A C 1
ATOM 709 O O . ASN A 1 91 ? -46.758 19.818 49.007 1.00 62.50 91 ASN A O 1
ATOM 713 N N . LEU A 1 92 ? -46.005 19.089 47.038 1.00 62.84 92 LEU A N 1
ATOM 714 C CA . LEU A 1 92 ? -46.213 20.370 46.343 1.00 62.84 92 LEU A CA 1
ATOM 715 C C . LEU A 1 92 ? -47.703 20.639 46.034 1.00 62.84 92 LEU A C 1
ATOM 717 O O . LEU A 1 92 ? -48.418 19.800 45.481 1.00 62.84 92 LEU A O 1
ATOM 721 N N . THR A 1 93 ? -48.171 21.855 46.329 1.00 78.81 93 THR A N 1
ATOM 722 C CA . THR A 1 93 ? -49.539 22.321 46.020 1.00 78.81 93 THR A CA 1
ATOM 723 C C . THR A 1 93 ? -49.784 22.276 44.503 1.00 78.81 93 THR A C 1
ATOM 725 O O . THR A 1 93 ? -48.855 22.494 43.726 1.00 78.81 93 THR A O 1
ATOM 728 N N . GLY A 1 94 ? -51.024 22.073 44.033 1.00 75.31 94 GLY A N 1
ATOM 729 C CA . GLY A 1 94 ? -51.329 21.934 42.592 1.00 75.31 94 GLY A CA 1
ATOM 730 C C . GLY A 1 94 ? -50.772 23.058 41.696 1.00 75.31 94 GLY A C 1
ATOM 731 O O . GLY A 1 94 ? -50.339 22.810 40.572 1.00 75.31 94 GLY A O 1
ATOM 732 N N . ARG A 1 95 ? -50.681 24.290 42.218 1.00 78.88 95 ARG A N 1
ATOM 733 C CA . ARG A 1 95 ? -50.045 25.428 41.530 1.00 78.88 95 ARG A CA 1
ATOM 734 C C . ARG A 1 95 ? -48.516 25.319 41.458 1.00 78.88 95 ARG A C 1
ATOM 736 O O . ARG A 1 95 ? -47.932 25.683 40.443 1.00 78.88 95 ARG A O 1
ATOM 743 N N . GLN A 1 96 ? -47.873 24.825 42.514 1.00 79.44 96 GLN A N 1
ATOM 744 C CA . GLN A 1 96 ? -46.420 24.641 42.576 1.00 79.44 96 GLN A CA 1
ATOM 745 C C . GLN A 1 96 ? -45.970 23.482 41.678 1.00 79.44 96 GLN A C 1
ATOM 747 O O . GLN A 1 96 ? -44.975 23.623 40.974 1.00 79.44 96 GLN A O 1
ATOM 752 N N . LYS A 1 97 ? -46.758 22.400 41.603 1.00 82.94 97 LYS A N 1
ATOM 753 C CA . LYS A 1 97 ? -46.536 21.291 40.657 1.00 82.94 97 LYS A CA 1
ATOM 754 C C . LYS A 1 97 ? -46.529 21.769 39.208 1.00 82.94 97 LYS A C 1
ATOM 756 O O . LYS A 1 97 ? -45.603 21.469 38.466 1.00 82.94 97 LYS A O 1
ATOM 761 N N . LYS A 1 98 ? -47.505 22.604 38.838 1.00 84.56 98 LYS A N 1
ATOM 762 C CA . LYS A 1 98 ? -47.585 23.186 37.491 1.00 84.56 98 LYS A CA 1
ATOM 763 C C . LYS A 1 98 ? -46.413 24.123 37.180 1.00 84.56 98 LYS A C 1
ATOM 765 O O . LYS A 1 98 ? -45.957 24.174 36.045 1.00 84.56 98 LYS A O 1
ATOM 770 N N . LEU A 1 99 ? -45.911 24.860 38.175 1.00 85.56 99 LEU A N 1
ATOM 771 C CA . LEU A 1 99 ? -44.736 25.720 38.007 1.00 85.56 99 LEU A CA 1
ATOM 772 C C . LEU A 1 99 ? -43.449 24.899 37.834 1.00 85.56 99 LEU A C 1
ATOM 774 O O . LEU A 1 99 ? -42.617 25.245 37.001 1.00 85.56 99 LEU A O 1
ATOM 778 N N . PHE A 1 100 ? -43.301 23.812 38.593 1.00 84.62 100 PHE A N 1
ATOM 779 C CA . PHE A 1 100 ? -42.173 22.890 38.479 1.00 84.62 100 PHE A CA 1
ATOM 780 C C . PHE A 1 100 ? -42.157 22.184 37.119 1.00 84.62 100 PHE A C 1
ATOM 782 O O . PHE A 1 100 ? -41.139 22.197 36.437 1.00 84.62 100 PHE A O 1
ATOM 789 N N . GLU A 1 101 ? -43.305 21.675 36.671 1.00 88.12 101 GLU A N 1
ATOM 790 C CA . GLU A 1 101 ? -43.468 21.084 35.339 1.00 88.12 101 GLU A CA 1
ATOM 791 C C . GLU A 1 101 ? -43.118 22.084 34.226 1.00 88.12 101 GLU A C 1
ATOM 793 O O . GLU A 1 101 ? -42.408 21.752 33.277 1.00 88.12 101 GLU A O 1
ATOM 798 N N . LEU A 1 102 ? -43.550 23.344 34.363 1.00 88.31 102 LEU A N 1
ATOM 799 C CA . LEU A 1 102 ? -43.226 24.397 33.402 1.00 88.31 102 LEU A CA 1
ATOM 800 C C . LEU A 1 102 ? -41.721 24.711 33.370 1.00 88.31 102 LEU A C 1
ATOM 802 O O . LEU A 1 102 ? -41.166 24.920 32.292 1.00 88.31 102 LEU A O 1
ATOM 806 N N . ARG A 1 103 ? -41.056 24.729 34.533 1.00 88.56 103 ARG A N 1
ATOM 807 C CA . ARG A 1 103 ? -39.600 24.916 34.644 1.00 88.56 103 ARG A CA 1
ATOM 808 C C . ARG A 1 103 ? -38.835 23.741 34.044 1.00 88.56 103 ARG A C 1
ATOM 810 O O . ARG A 1 103 ? -37.904 23.968 33.278 1.00 88.56 103 ARG A O 1
ATOM 817 N N . LEU A 1 104 ? -39.263 22.510 34.317 1.00 90.75 104 LEU A N 1
ATOM 818 C CA . LEU A 1 104 ? -38.674 21.304 33.739 1.00 90.75 104 LEU A CA 1
ATOM 819 C C . LEU A 1 104 ? -38.781 21.326 32.211 1.00 90.75 104 LEU A C 1
ATOM 821 O O . LEU A 1 104 ? -37.784 21.131 31.524 1.00 90.75 104 LEU A O 1
ATOM 825 N N . LYS A 1 105 ? -39.956 21.684 31.683 1.00 92.62 105 LYS A N 1
ATOM 826 C CA . LYS A 1 105 ? -40.195 21.817 30.242 1.00 92.62 105 LYS A CA 1
ATOM 827 C C . LYS A 1 105 ? -39.386 22.951 29.603 1.00 92.62 105 LYS A C 1
ATOM 829 O O . LYS A 1 105 ? -38.895 22.803 28.488 1.00 92.62 105 LYS A O 1
ATOM 834 N N . MET A 1 106 ? -39.224 24.084 30.291 1.00 91.50 106 MET A N 1
ATOM 835 C CA . MET A 1 106 ? -38.337 25.174 29.857 1.00 91.50 106 MET A CA 1
ATOM 836 C C . MET A 1 106 ? -36.876 24.718 29.800 1.00 91.50 106 MET A C 1
ATOM 838 O O . MET A 1 106 ? -36.186 24.999 28.822 1.00 91.50 106 MET A O 1
ATOM 842 N N . ASN A 1 107 ? -36.413 23.989 30.813 1.00 88.69 107 ASN A N 1
ATOM 843 C CA . ASN A 1 107 ? -35.048 23.472 30.871 1.00 88.69 107 ASN A CA 1
ATOM 844 C C . ASN A 1 107 ? -34.803 22.400 29.802 1.00 88.69 107 ASN A C 1
ATOM 846 O O . ASN A 1 107 ? -33.776 22.429 29.124 1.00 88.69 107 ASN A O 1
ATOM 850 N N . GLU A 1 108 ? -35.772 21.513 29.580 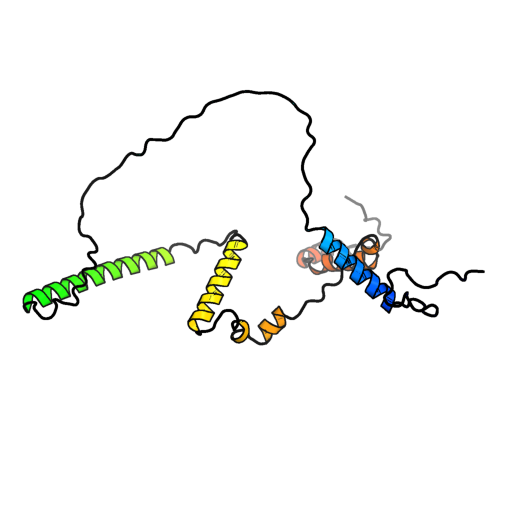1.00 92.75 108 GLU A N 1
ATOM 851 C CA . GLU A 1 108 ? -35.757 20.540 28.489 1.00 92.75 108 GLU A CA 1
ATOM 852 C C . GLU A 1 108 ? -35.688 21.239 27.126 1.00 92.75 108 GLU A C 1
ATOM 854 O O . GLU A 1 108 ? -34.844 20.889 26.304 1.00 92.75 108 GLU A O 1
ATOM 859 N N . ALA A 1 109 ? -36.489 22.288 26.908 1.00 93.38 109 ALA A N 1
ATOM 860 C CA . ALA A 1 109 ? -36.463 23.069 25.672 1.00 93.38 109 ALA A CA 1
ATOM 861 C C . ALA A 1 109 ? -35.119 23.787 25.457 1.00 93.38 109 ALA A C 1
ATOM 863 O O . ALA A 1 109 ? -34.586 23.775 24.347 1.00 93.38 109 ALA A O 1
ATOM 864 N N . ARG A 1 110 ? -34.527 24.374 26.508 1.00 93.62 110 ARG A N 1
ATOM 865 C CA . ARG A 1 110 ? -33.188 24.991 26.440 1.00 93.62 110 ARG A CA 1
ATOM 866 C C . ARG A 1 110 ? -32.125 23.963 26.053 1.00 93.62 110 ARG A C 1
ATOM 868 O O . ARG A 1 110 ? -31.339 24.215 25.141 1.00 93.62 110 ARG A O 1
ATOM 875 N N . LYS A 1 111 ? -32.143 22.787 26.687 1.00 95.38 111 LYS A N 1
ATOM 876 C CA . LYS A 1 111 ? -31.206 21.694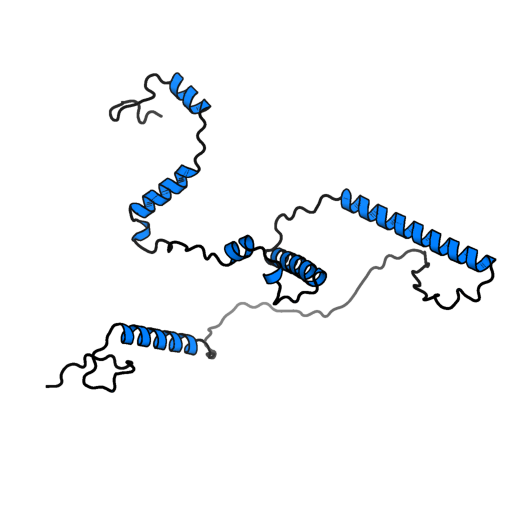 26.401 1.00 95.38 111 LYS A CA 1
ATOM 877 C C . LYS A 1 111 ? -31.403 21.145 24.990 1.00 95.38 111 LYS A C 1
ATOM 879 O O . LYS A 1 111 ? -30.426 20.993 24.264 1.00 95.38 111 LYS A O 1
ATOM 884 N N . ALA A 1 112 ? -32.645 20.924 24.563 1.00 91.75 112 ALA A N 1
ATOM 885 C CA . ALA A 1 112 ? -32.971 20.484 23.210 1.00 91.75 112 ALA A CA 1
ATOM 886 C C . ALA A 1 112 ? -32.445 21.475 22.160 1.00 91.75 112 ALA A C 1
ATOM 888 O O . ALA A 1 112 ? -31.731 21.069 21.244 1.00 91.75 112 ALA A O 1
ATOM 889 N N . ASN A 1 113 ? -32.678 22.777 22.349 1.00 92.69 113 ASN A N 1
ATOM 890 C CA . ASN A 1 113 ? -32.166 23.820 21.458 1.00 92.69 113 ASN A CA 1
ATOM 891 C C . ASN A 1 113 ? -30.632 23.859 21.430 1.00 92.69 113 ASN A C 1
ATOM 893 O O . ASN A 1 113 ? -30.038 23.929 20.355 1.00 92.69 113 ASN A O 1
ATOM 897 N N . GLN A 1 114 ? -29.977 23.745 22.588 1.00 92.50 114 GLN A N 1
ATOM 898 C CA . GLN A 1 114 ? -28.518 23.684 22.672 1.00 92.50 114 GLN A CA 1
ATOM 899 C C . GLN A 1 114 ? -27.964 22.445 21.954 1.00 92.50 114 GLN A C 1
ATOM 901 O O . GLN A 1 114 ? -27.008 22.550 21.186 1.00 92.50 114 GLN A O 1
ATOM 906 N N . THR A 1 115 ? -28.577 21.273 22.147 1.00 91.31 115 THR A N 1
ATOM 907 C CA . THR A 1 115 ? -28.154 20.041 21.464 1.00 91.31 115 THR A CA 1
ATOM 908 C C . THR A 1 115 ? -28.367 20.110 19.955 1.00 91.31 115 THR A C 1
ATOM 910 O O . THR A 1 115 ? -27.477 19.707 19.209 1.00 91.31 115 THR A O 1
ATOM 913 N N . ALA A 1 116 ? -29.484 20.679 19.494 1.00 91.31 116 ALA A N 1
ATOM 914 C CA . ALA A 1 116 ? -29.763 20.886 18.077 1.00 91.31 116 ALA A CA 1
ATOM 915 C C . ALA A 1 116 ? -28.756 21.859 17.444 1.00 91.31 116 ALA A C 1
ATOM 917 O O . ALA A 1 116 ? -28.227 21.577 16.370 1.00 91.31 116 ALA A O 1
ATOM 918 N N . MET A 1 117 ? -28.410 22.949 18.139 1.00 93.06 117 MET A N 1
ATOM 919 C CA . MET A 1 117 ? -27.360 23.870 17.697 1.00 93.06 117 MET A CA 1
ATOM 920 C C . MET A 1 117 ? -25.991 23.194 17.589 1.00 93.06 117 MET A C 1
ATOM 922 O O . MET A 1 117 ? -25.289 23.389 16.600 1.00 93.06 117 MET A O 1
ATOM 926 N N . VAL A 1 118 ? -25.598 22.387 18.579 1.00 88.75 118 VAL A N 1
ATOM 927 C CA . VAL A 1 118 ? -24.324 21.649 18.542 1.00 88.75 118 VAL A CA 1
ATOM 928 C C . VAL A 1 118 ? -24.326 20.599 17.426 1.00 88.75 118 VAL A C 1
ATOM 930 O O . VAL A 1 118 ? -23.310 20.427 16.754 1.00 88.75 118 VAL A O 1
ATOM 933 N N . ALA A 1 119 ? -25.451 19.919 17.194 1.00 87.38 119 ALA A N 1
ATOM 934 C CA . ALA A 1 119 ? -25.592 18.935 16.125 1.00 87.38 119 ALA A CA 1
ATOM 935 C C . ALA A 1 119 ? -25.493 19.577 14.732 1.00 87.38 119 ALA A C 1
ATOM 937 O O . ALA A 1 119 ? -24.748 19.073 13.895 1.00 87.38 119 ALA A O 1
ATOM 938 N N . GLU A 1 120 ? -26.168 20.706 14.500 1.00 86.50 120 GLU A N 1
ATOM 939 C CA . GLU A 1 120 ? -26.046 21.457 13.244 1.00 86.50 120 GLU A CA 1
ATOM 940 C C . GLU A 1 120 ? -24.639 22.037 13.067 1.00 86.50 120 GLU A C 1
ATOM 942 O O . GLU A 1 120 ? -24.051 21.895 11.997 1.00 86.50 120 GLU A O 1
ATOM 947 N N . LYS A 1 121 ? -24.019 22.574 14.129 1.00 86.12 121 LYS A N 1
ATOM 948 C CA . LYS A 1 121 ? -22.613 23.009 14.082 1.00 86.12 121 LYS A CA 1
ATOM 949 C C . LYS A 1 121 ? -21.686 21.864 13.675 1.00 86.12 121 LYS A C 1
ATOM 951 O O . LYS A 1 121 ? -20.850 22.050 12.803 1.00 86.12 121 LYS A O 1
ATOM 956 N N . LYS A 1 122 ? -21.870 20.673 14.245 1.00 84.75 122 LYS A N 1
ATOM 957 C CA . LYS A 1 122 ? -21.086 19.475 13.915 1.00 84.75 122 LYS A CA 1
ATOM 958 C C . LYS A 1 122 ? -21.364 18.938 12.506 1.00 84.75 122 LYS A C 1
ATOM 960 O O . LYS A 1 122 ? -20.514 18.267 11.936 1.00 84.75 122 LYS A O 1
ATOM 965 N N . ARG A 1 123 ? -22.555 19.190 11.958 1.00 80.88 123 ARG A N 1
ATOM 966 C CA . ARG A 1 123 ? -22.917 18.831 10.580 1.00 80.88 123 ARG A CA 1
ATOM 967 C C . ARG A 1 123 ? -22.297 19.794 9.563 1.00 80.88 123 ARG A C 1
ATOM 969 O O . ARG A 1 123 ? -21.933 19.366 8.473 1.00 80.88 123 ARG A O 1
ATOM 976 N N . MET A 1 124 ? -22.208 21.074 9.923 1.00 76.25 124 MET A N 1
ATOM 977 C CA . MET A 1 124 ? -21.614 22.136 9.106 1.00 76.25 124 MET A CA 1
ATOM 978 C C . MET A 1 124 ? -20.087 22.186 9.209 1.00 76.25 124 MET A C 1
ATOM 980 O O . MET A 1 124 ? -19.419 22.591 8.260 1.00 76.25 124 MET A O 1
ATOM 984 N N . GLU A 1 125 ? -19.523 21.774 10.342 1.00 79.56 125 GLU A N 1
ATOM 985 C CA . GLU A 1 125 ? -18.088 21.585 10.512 1.00 79.56 125 GLU A CA 1
ATOM 986 C C . GLU A 1 125 ? -17.652 20.383 9.667 1.00 79.56 125 GLU A C 1
ATOM 988 O O . GLU A 1 125 ? -18.059 19.245 9.911 1.00 79.56 125 GLU A O 1
ATOM 993 N N . ALA A 1 126 ? -16.858 20.642 8.624 1.00 59.41 126 ALA A N 1
ATOM 994 C CA . ALA A 1 126 ? -16.291 19.589 7.796 1.00 59.41 126 ALA A CA 1
ATOM 995 C C . ALA A 1 126 ? -15.568 18.585 8.700 1.00 59.41 126 ALA A C 1
ATOM 997 O O . ALA A 1 126 ? -14.797 18.988 9.575 1.00 59.41 126 ALA A O 1
ATOM 998 N N . LEU A 1 127 ? -15.829 17.285 8.495 1.00 61.41 127 LEU A N 1
ATOM 999 C CA . LEU A 1 127 ? -15.105 16.230 9.202 1.00 61.41 127 LEU A CA 1
ATOM 1000 C C . LEU A 1 127 ? -13.614 16.565 9.115 1.00 61.41 127 LEU A C 1
ATOM 1002 O O . LEU A 1 127 ? -13.132 16.726 7.990 1.00 61.41 127 LEU A O 1
ATOM 1006 N N . PRO A 1 128 ? -12.896 16.696 10.247 1.00 61.94 128 PRO A N 1
ATOM 1007 C CA . PRO A 1 128 ? -11.480 16.994 10.194 1.00 61.94 128 PRO A CA 1
ATOM 1008 C C . PRO A 1 128 ? -10.839 15.903 9.347 1.00 61.94 128 PRO A C 1
ATOM 1010 O O . PRO A 1 128 ? -10.888 14.721 9.707 1.00 61.94 128 PRO A O 1
ATOM 1013 N N . GLU A 1 129 ? -10.316 16.287 8.179 1.00 55.50 129 GLU A N 1
ATOM 1014 C CA . GLU A 1 129 ? -9.583 15.366 7.332 1.00 55.50 129 GLU A CA 1
ATOM 1015 C C . GLU A 1 129 ? -8.507 14.753 8.214 1.00 55.50 129 GLU A C 1
ATOM 1017 O O . GLU A 1 129 ? -7.692 15.453 8.818 1.00 55.50 129 GLU A O 1
ATOM 1022 N N . SER A 1 130 ? -8.518 13.428 8.312 1.00 56.94 130 SER A N 1
ATOM 1023 C CA . SER A 1 130 ? -7.510 12.644 9.008 1.00 56.94 130 SER A CA 1
ATOM 1024 C C . SER A 1 130 ? -6.190 12.676 8.235 1.00 56.94 130 SER A C 1
ATOM 1026 O O . SER A 1 130 ? -5.625 11.637 7.889 1.00 56.94 130 SER A O 1
ATOM 1028 N N . ARG A 1 131 ? -5.717 13.869 7.884 1.00 49.31 131 ARG A N 1
ATOM 1029 C CA . ARG A 1 131 ? -4.467 14.107 7.189 1.00 49.31 131 ARG A CA 1
ATOM 1030 C C . ARG A 1 131 ? -3.359 13.894 8.215 1.00 49.31 131 ARG A C 1
ATOM 1032 O O . ARG A 1 131 ? -2.930 14.809 8.902 1.00 49.31 131 ARG A O 1
ATOM 1039 N N . GLY A 1 132 ? -2.966 12.630 8.370 1.00 63.09 132 GLY A N 1
ATOM 1040 C CA . GLY A 1 132 ? -1.876 12.217 9.252 1.00 63.09 132 GLY A CA 1
ATOM 1041 C C . GLY A 1 132 ? -2.291 11.849 10.678 1.00 63.09 132 GLY A C 1
ATOM 1042 O O . GLY A 1 132 ? -1.644 12.277 11.631 1.00 63.09 132 GLY A O 1
ATOM 1043 N N . ILE A 1 133 ? -3.323 11.016 10.862 1.00 65.44 133 ILE A N 1
ATOM 1044 C CA . ILE A 1 133 ? -3.512 10.349 12.162 1.00 65.44 133 ILE A CA 1
ATOM 1045 C C . ILE A 1 133 ? -2.256 9.511 12.446 1.00 65.44 133 ILE A C 1
ATOM 1047 O O . ILE A 1 133 ? -1.934 8.589 11.695 1.00 65.44 133 ILE A O 1
ATOM 1051 N N . SER A 1 134 ? -1.546 9.838 13.533 1.00 77.56 134 SER A N 1
ATOM 1052 C CA . SER A 1 134 ? -0.420 9.040 14.032 1.00 77.56 134 SER A CA 1
ATOM 1053 C C . SER A 1 134 ? -0.825 7.567 14.107 1.00 77.56 134 SER A C 1
ATOM 1055 O O . SER A 1 134 ? -1.911 7.242 14.591 1.00 77.56 134 SER A O 1
ATOM 1057 N N . LYS A 1 135 ? 0.059 6.660 13.672 1.00 77.62 135 LYS A N 1
ATOM 1058 C CA . LYS A 1 135 ? -0.162 5.203 13.708 1.00 77.62 135 LYS A CA 1
ATOM 1059 C C . LYS A 1 135 ? -0.703 4.731 15.067 1.00 77.62 135 LYS A C 1
ATOM 1061 O O . LYS A 1 135 ? -1.525 3.822 15.102 1.00 77.62 135 LYS A O 1
ATOM 1066 N N . GLN A 1 136 ? -0.290 5.371 16.166 1.00 79.69 136 GLN A N 1
ATOM 1067 C CA . GLN A 1 136 ? -0.803 5.100 17.514 1.00 79.69 136 GLN A CA 1
ATOM 1068 C C . GLN A 1 136 ? -2.289 5.438 17.655 1.00 79.69 136 GLN A C 1
ATOM 1070 O O . GLN A 1 136 ? -3.073 4.559 17.999 1.00 79.69 136 GLN A O 1
ATOM 1075 N N . LYS A 1 137 ? -2.697 6.661 17.299 1.00 84.50 137 LYS A N 1
ATOM 1076 C CA . LYS A 1 137 ? -4.104 7.082 17.348 1.00 84.50 137 LYS A CA 1
ATOM 1077 C C . LYS A 1 137 ? -4.990 6.214 16.452 1.00 84.50 137 LYS A C 1
ATOM 1079 O O . LYS A 1 137 ? -6.080 5.835 16.861 1.00 84.50 137 LYS A O 1
ATOM 1084 N N . TRP A 1 138 ? -4.507 5.812 15.274 1.00 83.00 138 TRP A N 1
ATOM 1085 C CA . TRP A 1 138 ? -5.247 4.893 14.399 1.00 83.00 138 TRP A CA 1
ATOM 1086 C C . TRP A 1 138 ? -5.459 3.516 15.047 1.00 83.00 138 TRP A C 1
ATOM 1088 O O . TRP A 1 138 ? -6.554 2.955 14.984 1.00 83.00 138 TRP A O 1
ATOM 1098 N N . LEU A 1 139 ? -4.429 2.972 15.705 1.00 83.50 139 LEU A N 1
ATOM 1099 C CA . LEU A 1 139 ? -4.535 1.708 16.437 1.00 83.50 139 LEU A CA 1
ATOM 1100 C C . LEU A 1 139 ? -5.472 1.826 17.645 1.00 83.50 139 LEU A C 1
ATOM 1102 O O . LEU A 1 13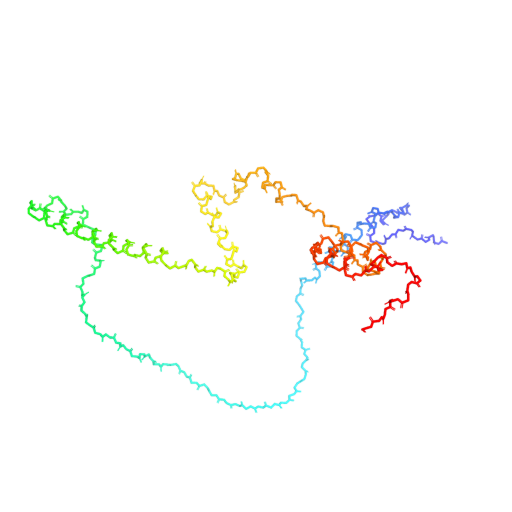9 ? -6.259 0.913 17.882 1.00 83.50 139 LEU A O 1
ATOM 1106 N N . GLU A 1 140 ? -5.412 2.927 18.391 1.00 88.19 140 GLU A N 1
ATOM 1107 C CA . GLU A 1 140 ? -6.280 3.195 19.543 1.00 88.19 140 GLU A CA 1
ATOM 1108 C C . GLU A 1 140 ? -7.743 3.359 19.133 1.00 88.19 140 GLU A C 1
ATOM 1110 O O . GLU A 1 140 ? -8.620 2.730 19.721 1.00 88.19 140 GLU A O 1
ATOM 1115 N N . GLU A 1 141 ? -8.024 4.128 18.081 1.00 87.75 141 GLU A N 1
ATOM 1116 C CA . GLU A 1 141 ? -9.376 4.265 17.538 1.00 87.75 141 GLU A CA 1
ATOM 1117 C C . GLU A 1 141 ? -9.916 2.934 17.019 1.00 87.75 141 GLU A C 1
ATOM 1119 O O . GLU A 1 141 ? -11.081 2.598 17.255 1.00 87.75 141 GLU A O 1
ATOM 1124 N N . ARG A 1 142 ? -9.070 2.143 16.349 1.00 83.94 142 ARG A N 1
ATOM 1125 C CA . ARG A 1 142 ? -9.425 0.796 15.898 1.00 83.94 142 ARG A CA 1
ATOM 1126 C C . ARG A 1 142 ? -9.734 -0.120 17.083 1.00 83.94 142 ARG A C 1
ATOM 1128 O O . ARG A 1 142 ? -10.768 -0.782 17.063 1.00 83.94 142 ARG A O 1
ATOM 1135 N N . LYS A 1 143 ? -8.902 -0.119 18.131 1.00 84.56 143 LYS A N 1
ATOM 1136 C CA . LYS A 1 143 ? -9.144 -0.873 19.374 1.00 84.56 143 LYS A CA 1
ATOM 1137 C C . LYS A 1 143 ? -10.427 -0.423 20.066 1.00 84.56 143 LYS A C 1
ATOM 1139 O O . LYS A 1 143 ? -11.202 -1.269 20.482 1.00 84.56 143 LYS A O 1
ATOM 1144 N N . LYS A 1 144 ? -10.696 0.882 20.130 1.00 89.50 144 LYS A N 1
ATOM 1145 C CA . LYS A 1 144 ? -11.906 1.439 20.752 1.00 89.50 144 LYS A CA 1
ATOM 1146 C C . LYS A 1 144 ? -13.175 1.056 19.993 1.00 89.50 144 LYS A C 1
ATOM 1148 O O . LYS A 1 144 ? -14.191 0.775 20.617 1.00 89.50 144 LYS A O 1
ATOM 1153 N N . LYS A 1 145 ? -13.134 1.030 18.657 1.00 85.81 145 LYS A N 1
ATOM 1154 C CA . LYS A 1 145 ? -14.256 0.548 17.830 1.00 85.81 145 LYS A CA 1
ATOM 1155 C C . LYS A 1 145 ? -14.506 -0.946 18.036 1.00 85.81 145 LYS A C 1
ATOM 1157 O O . LYS A 1 145 ? -15.655 -1.336 18.191 1.00 85.81 145 LYS A O 1
ATOM 1162 N N . ILE A 1 146 ? -13.440 -1.747 18.080 1.00 84.19 146 ILE A N 1
ATOM 1163 C CA . ILE A 1 146 ? -13.530 -3.187 18.353 1.00 84.19 146 ILE A CA 1
ATOM 1164 C C . ILE A 1 146 ? -14.069 -3.428 19.771 1.00 84.19 146 ILE A C 1
ATOM 1166 O O . ILE A 1 146 ? -15.022 -4.177 19.920 1.00 84.19 146 ILE A O 1
ATOM 1170 N N . GLY A 1 147 ? -13.547 -2.730 20.783 1.00 84.75 147 GLY A N 1
ATOM 1171 C CA . GLY A 1 147 ? -14.015 -2.820 22.170 1.00 84.75 147 GLY A CA 1
ATOM 1172 C C . GLY A 1 147 ? -15.502 -2.502 22.305 1.00 84.75 147 GLY A C 1
ATOM 1173 O O . GLY A 1 147 ? -16.247 -3.325 22.807 1.00 84.75 147 GLY A O 1
ATOM 1174 N N . LYS A 1 148 ? -15.974 -1.392 21.720 1.00 87.06 148 LYS A N 1
ATOM 1175 C CA . LYS A 1 148 ? -17.410 -1.056 21.713 1.00 87.06 148 LYS A CA 1
ATOM 1176 C C . LYS A 1 148 ? -18.287 -2.127 21.059 1.00 87.06 148 LYS A C 1
ATOM 1178 O O . LYS A 1 148 ? -19.405 -2.347 21.510 1.00 87.06 148 LYS A O 1
ATOM 1183 N N . LEU A 1 149 ? -17.812 -2.746 19.975 1.00 83.94 149 LEU A N 1
ATOM 1184 C CA . LEU A 1 149 ? -18.532 -3.829 19.303 1.00 83.94 149 LEU A CA 1
ATOM 1185 C C . LEU A 1 149 ? -18.613 -5.066 20.207 1.00 83.94 149 LEU A C 1
ATOM 1187 O O . LEU A 1 149 ? -19.657 -5.705 20.273 1.00 83.94 149 LEU A O 1
ATOM 1191 N N . LEU A 1 150 ? -17.527 -5.384 20.906 1.00 85.06 150 LEU A N 1
ATOM 1192 C CA . LEU A 1 150 ? -17.467 -6.490 21.855 1.00 85.06 150 LEU A CA 1
ATOM 1193 C C . LEU A 1 150 ? -18.364 -6.245 23.073 1.00 85.06 150 LEU A C 1
ATOM 1195 O O . LEU A 1 150 ? -19.179 -7.105 23.393 1.00 85.06 150 LEU A O 1
ATOM 1199 N N . ASP A 1 151 ? -18.293 -5.051 23.664 1.00 84.19 151 ASP A N 1
ATOM 1200 C CA . ASP A 1 151 ? -19.109 -4.639 24.810 1.00 84.19 151 ASP A CA 1
ATOM 1201 C C . ASP A 1 151 ? -20.607 -4.690 24.471 1.00 84.19 151 ASP A C 1
ATOM 1203 O O . ASP A 1 151 ? -21.408 -5.199 25.251 1.00 84.19 151 ASP A O 1
ATOM 1207 N N . ALA A 1 152 ? -20.994 -4.231 23.273 1.00 86.88 152 ALA A N 1
ATOM 1208 C CA . ALA A 1 152 ? -22.378 -4.295 22.800 1.00 86.88 152 ALA A CA 1
ATOM 1209 C C . ALA A 1 152 ? -22.886 -5.735 22.608 1.00 86.88 152 ALA A C 1
ATOM 1211 O O . ALA A 1 152 ? -24.084 -5.980 22.727 1.00 86.88 152 ALA A O 1
ATOM 1212 N N . ASN A 1 153 ? -21.988 -6.682 22.323 1.00 84.06 153 ASN A N 1
ATOM 1213 C CA . ASN A 1 153 ? -22.304 -8.108 22.234 1.00 84.06 153 ASN A CA 1
ATOM 1214 C C . ASN A 1 153 ? -22.076 -8.856 23.565 1.00 84.06 153 ASN A C 1
ATOM 1216 O O . ASN A 1 153 ? -22.299 -10.063 23.619 1.00 84.06 153 ASN A O 1
ATOM 1220 N N . GLY A 1 154 ? -21.636 -8.172 24.631 1.00 86.31 154 GLY A N 1
ATOM 1221 C CA . GLY A 1 154 ? -21.334 -8.779 25.931 1.00 86.31 154 GLY A CA 1
ATOM 1222 C C . GLY A 1 154 ? -20.171 -9.779 25.902 1.00 86.31 154 GLY A C 1
ATOM 1223 O O . GLY A 1 154 ? -20.128 -10.695 26.721 1.00 86.31 154 GLY A O 1
ATOM 1224 N N . LEU A 1 155 ? -19.256 -9.644 24.939 1.00 82.00 155 LEU A N 1
ATOM 1225 C CA . LEU A 1 155 ? -18.129 -10.552 24.725 1.00 82.00 155 LEU A CA 1
ATOM 1226 C C . LEU A 1 155 ? -16.827 -9.931 25.246 1.00 82.00 155 LEU A C 1
ATOM 1228 O O . LEU A 1 155 ? -16.561 -8.753 25.032 1.00 82.00 155 LEU A O 1
ATOM 1232 N N . ASP A 1 156 ? -15.986 -10.746 25.883 1.00 80.19 156 ASP A N 1
ATOM 1233 C CA . ASP A 1 156 ? -14.636 -10.350 26.302 1.00 80.19 156 ASP A CA 1
ATOM 1234 C C . ASP A 1 156 ? -13.645 -10.341 25.118 1.00 80.19 156 ASP A C 1
ATOM 1236 O O . ASP A 1 156 ? -13.841 -11.029 24.112 1.00 80.19 156 ASP A O 1
ATOM 1240 N N . LEU A 1 157 ? -12.540 -9.596 25.249 1.00 75.38 157 LEU A N 1
ATOM 1241 C CA . LEU A 1 157 ? -11.465 -9.468 24.255 1.00 75.38 157 LEU A CA 1
ATOM 1242 C C . LEU A 1 157 ? -10.907 -10.818 23.786 1.00 75.38 157 LEU A C 1
ATOM 1244 O O . LEU A 1 157 ? -10.522 -10.940 22.623 1.00 75.38 157 LEU A O 1
ATOM 1248 N N . GLN A 1 158 ? -10.890 -11.834 24.653 1.00 78.62 158 GLN A N 1
ATOM 1249 C CA . GLN A 1 158 ? -10.457 -13.189 24.289 1.00 78.62 158 GLN A CA 1
ATOM 1250 C C . GLN A 1 158 ? -11.407 -13.866 23.291 1.00 78.62 158 GLN A C 1
ATOM 1252 O O . GLN A 1 158 ? -10.971 -14.656 22.458 1.00 78.62 158 GLN A O 1
ATOM 1257 N N . ASN A 1 159 ? -12.691 -13.505 23.317 1.00 80.56 159 ASN A N 1
ATOM 1258 C CA . ASN A 1 159 ? -13.733 -14.058 22.456 1.00 80.56 159 ASN A CA 1
ATOM 1259 C C . ASN A 1 159 ? -14.011 -13.186 21.220 1.00 80.56 159 ASN A C 1
ATOM 1261 O O . ASN A 1 159 ? -14.961 -13.448 20.485 1.00 80.56 159 ASN A O 1
ATOM 1265 N N . ALA A 1 160 ? -13.172 -12.181 20.936 1.00 79.00 160 ALA A N 1
ATOM 1266 C CA . ALA A 1 160 ? -13.316 -11.302 19.770 1.00 79.00 160 ALA A CA 1
ATOM 1267 C C . ALA A 1 160 ? -13.410 -12.068 18.436 1.00 79.00 160 ALA A C 1
ATOM 1269 O O . ALA A 1 160 ? -14.093 -11.625 17.515 1.00 79.00 160 ALA A O 1
ATOM 1270 N N . TYR A 1 161 ? -12.747 -13.226 18.344 1.00 78.19 161 TYR A N 1
ATOM 1271 C CA . TYR A 1 161 ? -12.759 -14.086 17.157 1.00 78.19 161 TYR A CA 1
ATOM 1272 C C . TYR A 1 161 ? -14.160 -14.615 16.809 1.00 78.19 161 TYR A C 1
ATOM 1274 O O . TYR A 1 161 ? -14.393 -14.991 15.666 1.00 78.19 161 TYR A O 1
ATOM 1282 N N . MET A 1 162 ? -15.104 -14.625 17.758 1.00 80.25 162 MET A N 1
ATOM 1283 C CA . MET A 1 162 ? -16.481 -15.072 17.521 1.00 80.25 162 MET A CA 1
ATOM 1284 C C . MET A 1 162 ? -17.280 -14.108 16.632 1.00 80.25 162 MET A C 1
ATOM 1286 O O . MET A 1 162 ? -18.296 -14.503 16.069 1.00 80.25 162 MET A O 1
ATOM 1290 N N . LEU A 1 163 ? -16.829 -12.855 16.500 1.00 81.06 163 LEU A N 1
ATOM 1291 C CA . LEU A 1 163 ? -17.434 -11.847 15.623 1.00 81.06 163 LEU A CA 1
ATOM 1292 C C . LEU A 1 163 ? -16.742 -11.759 14.253 1.00 81.06 163 LEU A C 1
ATOM 1294 O O . LEU A 1 163 ? -17.190 -11.003 13.390 1.00 81.06 163 LEU A O 1
ATOM 1298 N N . ASP A 1 164 ? -15.650 -12.500 14.040 1.00 81.12 164 ASP A N 1
ATOM 1299 C CA . ASP A 1 164 ? -14.969 -12.528 12.750 1.00 81.12 164 ASP A CA 1
ATOM 1300 C C . ASP A 1 164 ? -15.708 -13.445 11.770 1.00 81.12 164 ASP A C 1
ATOM 1302 O O . ASP A 1 164 ? -16.020 -14.598 12.067 1.00 81.12 164 ASP A O 1
ATOM 1306 N N . THR A 1 165 ? -15.940 -12.951 10.554 1.00 86.38 165 THR A N 1
ATOM 1307 C CA . THR A 1 165 ? -16.397 -13.804 9.455 1.00 86.38 165 THR A CA 1
ATOM 1308 C C . THR A 1 165 ? -15.291 -14.777 9.053 1.00 86.38 165 THR A C 1
ATOM 1310 O O . THR A 1 165 ? -14.102 -14.473 9.186 1.00 86.38 165 THR A O 1
ATOM 1313 N N . GLN A 1 166 ? -15.674 -15.936 8.508 1.00 80.12 166 GLN A N 1
ATOM 1314 C CA . GLN A 1 166 ? -14.721 -16.936 8.013 1.00 80.12 166 GLN A CA 1
ATOM 1315 C C . GLN A 1 166 ? -13.685 -16.309 7.065 1.00 80.12 166 GLN A C 1
ATOM 1317 O O . GLN A 1 166 ? -12.490 -16.522 7.237 1.00 80.12 166 GLN A O 1
ATOM 1322 N N . GLU A 1 167 ? -14.121 -15.463 6.129 1.00 81.50 167 GLU A N 1
ATOM 1323 C CA . GLU A 1 167 ? -13.238 -14.764 5.188 1.00 81.50 167 GLU A CA 1
ATOM 1324 C C . GLU A 1 167 ? -12.243 -13.823 5.893 1.00 81.50 167 GLU A C 1
ATOM 1326 O O . GLU A 1 167 ? -11.064 -13.774 5.537 1.00 81.50 167 GLU A O 1
ATOM 1331 N N . ALA A 1 168 ? -12.680 -13.096 6.928 1.00 83.38 168 ALA A N 1
ATOM 1332 C CA . ALA A 1 168 ? -11.809 -12.205 7.689 1.00 83.38 168 ALA A CA 1
ATOM 1333 C C . ALA A 1 168 ? -10.782 -12.984 8.521 1.00 83.38 168 ALA A C 1
ATOM 1335 O O . ALA A 1 168 ? -9.622 -12.572 8.607 1.00 83.38 168 ALA A O 1
ATOM 1336 N N . ALA A 1 169 ? -11.182 -14.111 9.113 1.00 81.19 169 ALA A N 1
ATOM 1337 C CA . ALA A 1 169 ? -10.273 -15.009 9.812 1.00 81.19 169 ALA A CA 1
ATOM 1338 C C . ALA A 1 169 ? -9.259 -15.622 8.834 1.00 81.19 169 ALA A C 1
ATOM 1340 O O . ALA A 1 169 ? -8.053 -15.544 9.070 1.00 81.19 169 ALA A O 1
ATOM 1341 N N . GLU A 1 170 ? -9.716 -16.137 7.692 1.00 82.88 170 GLU A N 1
ATOM 1342 C CA . GLU A 1 170 ? -8.844 -16.659 6.642 1.00 82.88 170 GLU A CA 1
ATOM 1343 C C . GLU A 1 170 ? -7.867 -15.590 6.158 1.00 82.88 170 GLU A C 1
ATOM 1345 O O . GLU A 1 170 ? -6.679 -15.859 6.108 1.00 82.88 170 GLU A O 1
ATOM 1350 N N . ALA A 1 171 ? -8.289 -14.353 5.901 1.00 80.81 171 ALA A N 1
ATOM 1351 C CA . ALA A 1 171 ? -7.375 -13.285 5.500 1.00 80.81 171 ALA A CA 1
ATOM 1352 C C . ALA A 1 171 ? -6.338 -12.925 6.585 1.00 80.81 171 ALA A C 1
ATOM 1354 O O . ALA A 1 171 ? -5.186 -12.634 6.254 1.00 80.81 171 ALA A O 1
ATOM 1355 N N . LYS A 1 172 ? -6.716 -12.952 7.873 1.00 77.38 172 LYS A N 1
ATOM 1356 C CA . LYS A 1 172 ? -5.799 -12.697 9.003 1.00 77.38 172 LYS A CA 1
ATOM 1357 C C . LYS A 1 172 ? -4.768 -13.814 9.174 1.00 77.38 172 LYS A C 1
ATOM 1359 O O . LYS A 1 172 ? -3.605 -13.528 9.458 1.00 77.38 172 LYS A O 1
ATOM 1364 N N . TYR A 1 173 ? -5.188 -15.069 9.024 1.00 72.75 173 TYR A N 1
ATOM 1365 C CA . TYR A 1 173 ? -4.346 -16.244 9.265 1.00 72.75 173 TYR A CA 1
ATOM 1366 C C . TYR A 1 173 ? -3.684 -16.803 8.007 1.00 72.75 173 TYR A C 1
ATOM 1368 O O . TYR A 1 173 ? -2.716 -17.559 8.121 1.00 72.75 173 TYR A O 1
ATOM 1376 N N . LYS A 1 174 ? -4.137 -16.401 6.815 1.00 82.12 174 LYS A N 1
ATOM 1377 C CA . LYS A 1 174 ? -3.469 -16.652 5.540 1.00 82.12 174 LYS A CA 1
ATOM 1378 C C . LYS A 1 174 ? -2.178 -15.859 5.547 1.00 82.12 174 LYS A C 1
ATOM 1380 O O . LYS A 1 174 ? -2.095 -14.712 5.111 1.00 82.12 174 LYS A O 1
ATOM 1385 N N . LYS A 1 175 ? -1.150 -16.498 6.097 1.00 71.50 175 LYS A N 1
ATOM 1386 C CA . LYS A 1 175 ? 0.234 -16.080 5.965 1.00 71.50 175 LYS A CA 1
ATOM 1387 C C . LYS A 1 175 ? 0.511 -16.055 4.474 1.00 71.50 175 LYS A C 1
ATOM 1389 O O . LYS A 1 175 ? 0.633 -17.096 3.840 1.00 71.50 175 LYS A O 1
ATOM 1394 N N . TRP A 1 176 ? 0.540 -14.856 3.913 1.00 68.62 176 TRP A N 1
ATOM 1395 C CA . TRP A 1 176 ? 1.099 -14.666 2.592 1.00 68.62 176 TRP A CA 1
ATOM 1396 C C . TRP A 1 176 ? 2.549 -15.115 2.686 1.00 68.62 176 TRP A C 1
ATOM 1398 O O . TRP A 1 176 ? 3.346 -14.489 3.391 1.00 68.62 176 TRP A O 1
ATOM 1408 N N . GLU A 1 177 ? 2.861 -16.231 2.037 1.00 68.56 177 GLU A N 1
ATOM 1409 C CA . GLU A 1 177 ? 4.237 -16.633 1.814 1.00 68.56 177 GLU A CA 1
ATOM 1410 C C . GLU A 1 177 ? 4.881 -15.505 1.015 1.00 68.56 177 GLU A C 1
ATOM 1412 O O . GLU A 1 177 ? 4.538 -15.235 -0.136 1.00 68.56 177 GLU A O 1
ATOM 1417 N N . LYS A 1 178 ? 5.729 -14.735 1.696 1.00 75.50 178 LYS A N 1
ATOM 1418 C CA . LYS A 1 178 ? 6.559 -13.747 1.031 1.00 75.50 178 LYS A CA 1
ATOM 1419 C C . LYS A 1 178 ? 7.705 -14.530 0.431 1.00 75.50 178 LYS A C 1
ATOM 1421 O O . LYS A 1 178 ? 8.458 -15.153 1.180 1.00 75.50 178 LYS A O 1
ATOM 1426 N N . ASP A 1 179 ? 7.842 -14.466 -0.886 1.00 71.38 179 ASP A N 1
ATOM 1427 C CA . ASP A 1 179 ? 9.067 -14.925 -1.523 1.00 71.38 179 ASP A CA 1
ATOM 1428 C C . ASP A 1 179 ? 10.253 -14.234 -0.827 1.00 71.38 179 ASP A C 1
ATOM 1430 O O . ASP A 1 179 ? 10.187 -13.017 -0.580 1.00 71.38 179 ASP A O 1
ATOM 1434 N N . PRO A 1 180 ? 11.304 -14.982 -0.444 1.00 78.06 180 PRO A N 1
ATOM 1435 C CA . PRO A 1 180 ? 12.453 -14.403 0.228 1.00 78.06 180 PRO A CA 1
ATOM 1436 C C . PRO A 1 180 ? 13.014 -13.272 -0.631 1.00 78.06 180 PRO A C 1
ATOM 1438 O O . PRO A 1 180 ? 13.155 -13.401 -1.849 1.00 78.06 180 PRO A O 1
ATOM 1441 N N . ALA A 1 181 ? 13.290 -12.135 0.009 1.00 78.62 181 ALA A N 1
ATOM 1442 C CA . ALA A 1 181 ? 13.862 -10.997 -0.690 1.00 78.62 181 ALA A CA 1
ATOM 1443 C C . ALA A 1 181 ? 15.191 -11.425 -1.342 1.00 78.62 181 ALA A C 1
ATOM 1445 O O . ALA A 1 181 ? 15.992 -12.084 -0.671 1.00 78.62 181 ALA A O 1
ATOM 1446 N N . PRO A 1 182 ? 15.443 -11.059 -2.612 1.00 79.75 182 PRO A N 1
ATOM 1447 C CA . PRO A 1 182 ? 16.708 -11.373 -3.265 1.00 79.75 182 PRO A CA 1
ATOM 1448 C C . PRO A 1 182 ? 17.863 -10.789 -2.441 1.00 79.75 182 PRO A C 1
ATOM 1450 O O . PRO A 1 182 ? 17.887 -9.585 -2.183 1.00 79.75 182 PRO A O 1
ATOM 1453 N N . PHE A 1 183 ? 18.792 -11.635 -1.992 1.00 80.75 183 PHE A N 1
ATOM 1454 C CA . PHE A 1 183 ? 19.893 -11.246 -1.108 1.00 80.75 183 PHE A CA 1
ATOM 1455 C C . PHE A 1 183 ? 21.246 -11.393 -1.818 1.00 80.75 183 PHE A C 1
ATOM 1457 O O . PHE A 1 183 ? 21.500 -12.378 -2.512 1.00 80.75 183 PHE A O 1
ATOM 1464 N N . GLY A 1 184 ? 22.133 -10.410 -1.635 1.00 84.19 184 GLY A N 1
ATOM 1465 C CA . GLY A 1 184 ? 23.498 -10.431 -2.166 1.00 84.19 184 GLY A CA 1
ATOM 1466 C C . GLY A 1 184 ? 23.564 -10.425 -3.698 1.00 84.19 184 GLY A C 1
ATOM 1467 O O . GLY A 1 184 ? 22.960 -9.583 -4.360 1.00 84.19 184 GLY A O 1
ATOM 1468 N N . TRP A 1 185 ? 24.317 -11.368 -4.267 1.00 80.62 185 TRP A N 1
ATOM 1469 C CA . TRP A 1 185 ? 24.570 -11.462 -5.711 1.00 80.62 185 TRP A CA 1
ATOM 1470 C C . TRP A 1 185 ? 23.339 -11.875 -6.537 1.00 80.62 185 TRP A C 1
ATOM 1472 O O . TRP A 1 185 ? 23.312 -11.646 -7.745 1.00 80.62 185 TRP A O 1
ATOM 1482 N N . ASP A 1 186 ? 22.286 -12.402 -5.903 1.00 78.81 186 ASP A N 1
ATOM 1483 C CA . ASP A 1 186 ? 21.029 -12.768 -6.576 1.00 78.81 186 ASP A CA 1
ATOM 1484 C C . ASP A 1 186 ? 20.191 -11.541 -7.005 1.00 78.81 186 ASP A C 1
ATOM 1486 O O . ASP A 1 186 ? 19.264 -11.634 -7.813 1.00 78.81 186 ASP A O 1
ATOM 1490 N N . VAL A 1 187 ? 20.557 -10.343 -6.537 1.00 80.38 187 VAL A N 1
ATOM 1491 C CA . VAL A 1 187 ? 19.985 -9.073 -7.014 1.00 80.38 187 VAL A CA 1
ATOM 1492 C C . VAL A 1 187 ? 20.366 -8.797 -8.476 1.00 80.38 187 VAL A C 1
ATOM 149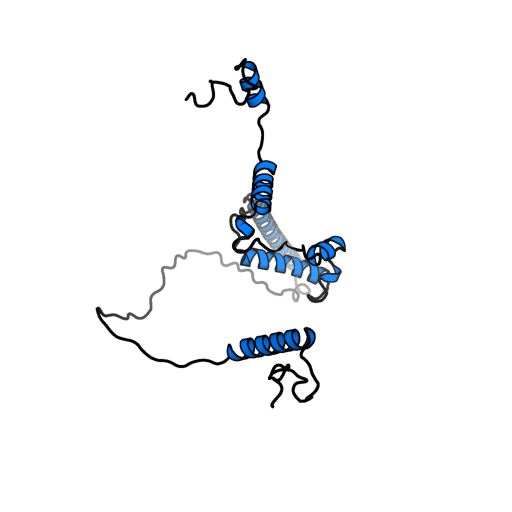4 O O . VAL A 1 187 ? 19.560 -8.248 -9.228 1.00 80.38 187 VAL A O 1
ATOM 1497 N N . PHE A 1 188 ? 21.558 -9.228 -8.902 1.00 78.69 188 PHE A N 1
ATOM 1498 C CA . PHE A 1 188 ? 22.073 -9.037 -10.265 1.00 78.69 188 PHE A CA 1
ATOM 1499 C C . PHE A 1 188 ? 21.733 -10.194 -11.214 1.00 78.69 188 PHE A C 1
ATOM 1501 O O . PHE A 1 188 ? 22.141 -10.198 -12.375 1.00 78.69 188 PHE A O 1
ATOM 1508 N N . ASN A 1 189 ? 20.964 -11.175 -10.743 1.00 85.94 189 ASN A N 1
ATOM 1509 C CA . ASN A 1 189 ? 20.499 -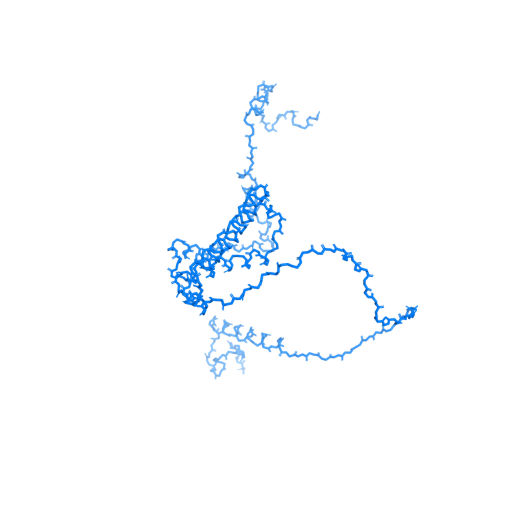12.287 -11.554 1.00 85.94 189 ASN A CA 1
ATOM 1510 C C . ASN A 1 189 ? 19.557 -11.788 -12.666 1.00 85.94 189 ASN A C 1
ATOM 1512 O O . ASN A 1 189 ? 18.672 -10.959 -12.429 1.00 85.94 189 ASN A O 1
ATOM 1516 N N . GLN A 1 190 ? 19.692 -12.339 -13.874 1.00 88.06 190 GLN A N 1
ATOM 1517 C CA . GLN A 1 190 ? 18.818 -12.035 -15.014 1.00 88.06 190 GLN A CA 1
ATOM 1518 C C . GLN A 1 190 ? 17.333 -12.201 -14.662 1.00 88.06 190 GLN A C 1
ATOM 1520 O O . GLN A 1 190 ? 16.500 -11.406 -15.095 1.00 88.06 190 GLN A O 1
ATOM 1525 N N . LYS A 1 191 ? 16.997 -13.184 -13.816 1.00 85.69 191 LYS A N 1
ATOM 1526 C CA . LYS A 1 191 ? 15.626 -13.408 -13.339 1.00 85.69 191 LYS A CA 1
ATOM 1527 C C . LYS A 1 191 ? 15.107 -12.241 -12.494 1.00 85.69 191 LYS A C 1
ATOM 1529 O O . LYS A 1 191 ? 13.967 -11.811 -12.671 1.00 85.69 191 LYS A O 1
ATOM 1534 N N . THR A 1 192 ? 15.937 -11.699 -11.608 1.00 87.00 192 THR A N 1
ATOM 1535 C CA . THR A 1 192 ? 15.592 -10.546 -10.767 1.00 87.00 192 THR A CA 1
ATOM 1536 C C . THR A 1 192 ? 15.424 -9.288 -11.616 1.00 87.00 192 THR A C 1
ATOM 1538 O O . THR A 1 192 ? 14.425 -8.580 -11.470 1.00 87.00 192 THR A O 1
ATOM 1541 N N . LEU A 1 193 ? 16.331 -9.063 -12.572 1.00 88.06 193 LEU A N 1
ATOM 1542 C CA . LEU A 1 193 ? 16.246 -7.951 -13.524 1.00 88.06 193 LEU A CA 1
ATOM 1543 C C . LEU A 1 193 ? 14.981 -8.031 -14.390 1.00 88.06 193 LEU A C 1
ATOM 1545 O O . LEU A 1 193 ? 14.272 -7.033 -14.536 1.00 88.06 193 LEU A O 1
ATOM 1549 N N . TYR A 1 194 ? 14.649 -9.219 -14.898 1.00 91.19 194 TYR A N 1
ATOM 1550 C CA . TYR A 1 194 ? 13.433 -9.465 -15.672 1.00 91.19 194 TYR A CA 1
ATOM 1551 C C . TYR A 1 194 ? 12.163 -9.223 -14.846 1.00 91.19 194 TYR A C 1
ATOM 1553 O O . TYR A 1 194 ? 11.251 -8.523 -15.287 1.00 91.19 194 TYR A O 1
ATOM 1561 N N . ASN A 1 195 ? 12.110 -9.738 -13.615 1.00 89.56 195 ASN A N 1
ATOM 1562 C CA . ASN A 1 195 ? 10.974 -9.523 -12.720 1.00 89.56 195 ASN A CA 1
ATOM 1563 C C . ASN A 1 195 ? 10.800 -8.041 -12.365 1.00 89.56 195 ASN A C 1
ATOM 1565 O O . ASN A 1 195 ? 9.673 -7.550 -12.298 1.00 89.56 195 ASN A O 1
ATOM 1569 N N . ALA A 1 196 ? 11.900 -7.314 -12.162 1.00 88.38 196 ALA A N 1
ATOM 1570 C CA . ALA A 1 196 ? 11.867 -5.877 -11.927 1.00 88.38 196 ALA A CA 1
ATOM 1571 C C . ALA A 1 196 ? 11.377 -5.107 -13.164 1.00 88.38 196 ALA A C 1
ATOM 1573 O O . ALA A 1 196 ? 10.530 -4.225 -13.028 1.00 88.38 196 ALA A O 1
ATOM 1574 N N . TYR A 1 197 ? 11.849 -5.465 -14.365 1.00 92.88 197 TYR A N 1
ATOM 1575 C CA . TYR A 1 197 ? 11.352 -4.906 -15.625 1.00 92.88 197 TYR A CA 1
ATOM 1576 C C . TYR A 1 197 ? 9.846 -5.136 -15.772 1.00 92.88 197 TYR A C 1
ATOM 1578 O O . TYR A 1 197 ? 9.104 -4.175 -15.936 1.00 92.88 197 TYR A O 1
ATOM 1586 N N . LYS A 1 198 ? 9.380 -6.376 -15.582 1.00 93.50 198 LYS A N 1
ATOM 1587 C CA . LYS A 1 198 ? 7.958 -6.740 -15.640 1.00 93.50 198 LYS A CA 1
ATOM 1588 C C . LYS A 1 198 ? 7.102 -5.948 -14.649 1.00 93.50 198 LYS A C 1
ATOM 1590 O O . LYS A 1 198 ? 5.991 -5.551 -14.978 1.00 93.50 198 LYS A O 1
ATOM 1595 N N . LYS A 1 199 ? 7.602 -5.708 -13.432 1.00 91.00 199 LYS A N 1
ATOM 1596 C CA . LYS A 1 199 ? 6.907 -4.873 -12.438 1.00 91.00 199 LYS A CA 1
ATOM 1597 C C . LYS A 1 199 ? 6.798 -3.421 -12.894 1.00 91.00 199 LYS A C 1
ATOM 1599 O O . LYS A 1 199 ? 5.735 -2.835 -12.735 1.00 91.00 199 LYS A O 1
ATOM 1604 N N . ARG A 1 200 ? 7.869 -2.857 -13.465 1.00 89.69 200 ARG A N 1
ATOM 1605 C CA . ARG A 1 200 ? 7.856 -1.484 -13.988 1.00 89.69 200 ARG A CA 1
ATOM 1606 C C . ARG A 1 200 ? 6.925 -1.344 -15.186 1.00 89.69 200 ARG A C 1
ATOM 1608 O O . ARG A 1 200 ? 6.190 -0.372 -15.240 1.00 89.69 200 ARG A O 1
ATOM 1615 N N . THR A 1 201 ? 6.919 -2.310 -16.104 1.00 91.50 201 THR A N 1
ATOM 1616 C CA . THR A 1 201 ? 6.104 -2.239 -17.325 1.00 91.50 201 THR A CA 1
ATOM 1617 C C . THR A 1 201 ? 4.630 -2.561 -17.125 1.00 91.50 201 THR A C 1
ATOM 1619 O O . THR A 1 201 ? 3.812 -2.131 -17.928 1.00 91.50 201 THR A O 1
ATOM 1622 N N . LYS A 1 202 ? 4.260 -3.265 -16.048 1.00 92.56 202 LYS A N 1
ATOM 1623 C CA . LYS A 1 202 ? 2.860 -3.617 -15.754 1.00 92.56 202 LYS A CA 1
ATOM 1624 C C . LYS A 1 202 ? 1.948 -2.398 -15.559 1.00 92.56 202 LYS A C 1
ATOM 1626 O O . LYS A 1 202 ? 0.757 -2.494 -15.826 1.00 92.56 202 LYS A O 1
ATOM 1631 N N . ASN A 1 203 ? 2.499 -1.297 -15.064 1.00 88.00 203 ASN A N 1
ATOM 1632 C CA . ASN A 1 203 ? 1.754 -0.104 -14.667 1.00 88.00 203 ASN A CA 1
ATOM 1633 C C . ASN A 1 203 ? 2.086 1.107 -15.554 1.00 88.00 203 ASN A C 1
ATOM 1635 O O . ASN A 1 203 ? 1.918 2.239 -15.117 1.00 88.00 203 ASN A O 1
ATOM 1639 N N . ILE A 1 204 ? 2.621 0.881 -16.757 1.00 90.94 204 ILE A N 1
ATOM 1640 C CA . ILE A 1 204 ? 2.844 1.960 -17.722 1.00 90.94 204 ILE A CA 1
ATOM 1641 C C . ILE A 1 204 ? 1.522 2.230 -18.431 1.00 90.94 204 ILE A C 1
ATOM 1643 O O . ILE A 1 204 ? 1.012 1.357 -19.134 1.00 90.94 204 ILE A O 1
ATOM 1647 N N . ASP A 1 205 ? 1.003 3.439 -18.259 1.00 88.12 205 ASP A N 1
ATOM 1648 C CA . ASP A 1 205 ? -0.160 3.918 -18.995 1.00 88.12 205 ASP A CA 1
ATOM 1649 C C . ASP A 1 205 ? 0.282 4.344 -20.401 1.00 88.12 205 ASP A C 1
ATOM 1651 O O . ASP A 1 205 ? 1.193 5.159 -20.563 1.00 88.12 205 ASP A O 1
ATOM 1655 N N . ILE A 1 206 ? -0.326 3.744 -21.424 1.00 88.31 206 ILE A N 1
ATOM 1656 C CA . ILE A 1 206 ? -0.030 4.025 -22.832 1.00 88.31 206 ILE A CA 1
ATOM 1657 C C . ILE A 1 206 ? -1.172 4.870 -23.387 1.00 88.31 206 ILE A C 1
ATOM 1659 O O . ILE A 1 206 ? -2.305 4.397 -23.473 1.00 88.31 206 ILE A O 1
ATOM 1663 N N . ASP A 1 207 ? -0.863 6.100 -23.788 1.00 91.56 207 ASP A N 1
ATOM 1664 C CA . ASP A 1 207 ? -1.800 6.953 -24.512 1.00 91.56 207 ASP A CA 1
ATOM 1665 C C . ASP A 1 207 ? -1.862 6.528 -25.988 1.00 91.56 207 ASP A C 1
ATOM 1667 O O . ASP A 1 207 ? -0.907 6.679 -26.755 1.00 91.56 207 ASP A O 1
ATOM 1671 N N . LEU A 1 208 ? -2.995 5.943 -26.374 1.00 91.50 208 LEU A N 1
ATOM 1672 C CA . LEU A 1 208 ? -3.227 5.437 -27.725 1.00 91.50 208 LEU A CA 1
ATOM 1673 C C . LEU A 1 208 ? -3.427 6.561 -28.748 1.00 91.50 208 LEU A C 1
ATOM 1675 O O . LEU A 1 208 ? -3.173 6.358 -29.935 1.00 91.50 208 LEU A O 1
ATOM 1679 N N . GLU A 1 209 ? -3.891 7.728 -28.310 1.00 91.75 209 GLU A N 1
ATOM 1680 C CA . GLU A 1 209 ? -4.221 8.845 -29.191 1.00 91.75 209 GLU A CA 1
ATOM 1681 C C . GLU A 1 209 ? -2.937 9.535 -29.665 1.00 91.75 209 GLU A C 1
ATOM 1683 O O . GLU A 1 209 ? -2.732 9.733 -30.866 1.00 91.75 209 GLU A O 1
ATOM 1688 N N . GLU A 1 210 ? -2.004 9.754 -28.736 1.00 91.38 210 GLU A N 1
ATOM 1689 C CA . GLU A 1 210 ? -0.650 10.212 -29.048 1.00 91.38 210 GLU A CA 1
ATOM 1690 C C . GLU A 1 210 ? 0.097 9.213 -29.944 1.00 91.38 210 GLU A C 1
ATOM 1692 O O . GLU A 1 210 ? 0.711 9.601 -30.940 1.00 91.38 210 GLU A O 1
ATOM 1697 N N . TYR A 1 211 ? -0.006 7.912 -29.646 1.00 90.88 211 TYR A N 1
ATOM 1698 C CA . TYR A 1 211 ? 0.600 6.859 -30.464 1.00 90.88 211 TYR A CA 1
ATOM 1699 C C . TYR A 1 211 ? 0.109 6.897 -31.920 1.00 90.88 211 TYR A C 1
ATOM 1701 O O . TYR A 1 211 ? 0.917 6.826 -32.849 1.00 90.88 211 TYR A O 1
ATOM 1709 N N . ASN A 1 212 ? -1.203 7.040 -32.137 1.00 91.44 212 ASN A N 1
ATOM 1710 C CA . ASN A 1 212 ? -1.779 7.111 -33.481 1.00 91.44 212 ASN A CA 1
ATOM 1711 C C . ASN A 1 212 ? -1.350 8.384 -34.220 1.00 91.44 212 ASN A C 1
ATOM 1713 O O . ASN A 1 212 ? -0.993 8.313 -35.395 1.00 91.44 212 ASN A O 1
ATOM 1717 N N . ARG A 1 213 ? -1.289 9.525 -33.523 1.00 92.81 213 ARG A N 1
ATOM 1718 C CA . ARG A 1 213 ? -0.801 10.784 -34.098 1.00 92.81 213 ARG A CA 1
ATOM 1719 C C . ARG A 1 213 ? 0.647 10.671 -34.579 1.00 92.81 213 ARG A C 1
ATOM 1721 O O . ARG A 1 213 ? 0.965 11.099 -35.685 1.00 92.81 213 ARG A O 1
ATOM 1728 N N . MET A 1 214 ? 1.525 10.070 -33.772 1.00 88.56 214 MET A N 1
ATOM 1729 C CA . MET A 1 214 ? 2.924 9.837 -34.151 1.00 88.56 214 MET A CA 1
ATOM 1730 C C . MET A 1 214 ? 3.052 8.859 -35.325 1.00 88.56 214 MET A C 1
ATOM 1732 O O . MET A 1 214 ? 3.912 9.035 -36.185 1.00 88.56 214 MET A O 1
ATOM 1736 N N . LYS A 1 215 ? 2.180 7.848 -35.380 1.00 90.25 215 LYS A N 1
ATOM 1737 C CA . LYS A 1 215 ? 2.138 6.866 -36.467 1.00 90.25 215 LYS A CA 1
ATOM 1738 C C . LYS A 1 215 ? 1.724 7.473 -37.808 1.00 90.25 215 LYS A C 1
ATOM 1740 O O . LYS A 1 215 ? 2.249 7.064 -38.836 1.00 90.25 215 LYS A O 1
ATOM 1745 N N . GLU A 1 216 ? 0.788 8.418 -37.814 1.00 89.06 216 GLU A N 1
ATOM 1746 C CA . GLU A 1 216 ? 0.348 9.105 -39.037 1.00 89.06 216 GLU A CA 1
ATOM 1747 C C . GLU A 1 216 ? 1.350 10.165 -39.512 1.00 89.06 216 GLU A C 1
ATOM 1749 O O . GLU A 1 216 ? 1.494 10.382 -40.715 1.00 89.06 216 GLU A O 1
ATOM 1754 N N . ALA A 1 217 ? 2.057 10.812 -38.580 1.00 89.06 217 ALA A N 1
ATOM 1755 C CA . ALA A 1 217 ? 3.040 11.848 -38.889 1.00 89.06 217 ALA A CA 1
ATOM 1756 C C . ALA A 1 217 ? 4.324 11.302 -39.538 1.00 89.06 217 ALA A C 1
ATOM 1758 O O . ALA A 1 217 ? 4.963 12.014 -40.313 1.00 89.06 217 ALA A O 1
ATOM 1759 N N . ASP A 1 218 ? 4.711 10.063 -39.219 1.00 84.56 218 ASP A N 1
ATOM 1760 C CA . ASP A 1 218 ? 5.974 9.468 -39.655 1.00 84.56 218 ASP A CA 1
ATOM 1761 C C . ASP A 1 218 ? 5.755 8.281 -40.615 1.00 84.56 218 ASP A C 1
ATOM 1763 O O . ASP A 1 218 ? 5.364 7.193 -40.184 1.00 84.56 218 ASP A O 1
ATOM 1767 N N . PRO A 1 219 ? 6.055 8.434 -41.919 1.00 83.50 219 PRO A N 1
ATOM 1768 C CA . PRO A 1 219 ? 5.975 7.338 -42.886 1.00 83.50 219 PRO A CA 1
ATOM 1769 C C . PRO A 1 219 ? 6.921 6.166 -42.581 1.00 83.50 219 PRO A C 1
ATOM 1771 O O . PRO A 1 219 ? 6.688 5.056 -43.056 1.00 83.50 219 PRO A O 1
ATOM 1774 N N . GLU A 1 220 ? 7.979 6.392 -41.794 1.00 84.06 220 GLU A N 1
ATOM 1775 C CA . GLU A 1 220 ? 8.950 5.376 -41.372 1.00 84.06 220 GLU A CA 1
ATOM 1776 C C . GLU A 1 220 ? 8.738 4.978 -39.896 1.00 84.06 220 GLU A C 1
ATOM 1778 O O . GLU A 1 220 ? 9.685 4.631 -39.197 1.00 84.06 220 GLU A O 1
ATOM 1783 N N . PHE A 1 221 ? 7.501 5.036 -39.383 1.00 86.31 221 PHE A N 1
ATOM 1784 C CA . PHE A 1 221 ? 7.190 4.760 -37.973 1.00 86.31 221 PHE A CA 1
ATOM 1785 C C . PHE A 1 221 ? 7.676 3.379 -37.489 1.00 86.31 221 PHE A C 1
ATOM 1787 O O . PHE A 1 221 ? 8.228 3.250 -36.394 1.00 86.31 221 PHE A O 1
ATOM 1794 N N . TYR A 1 222 ? 7.516 2.343 -38.318 1.00 87.62 222 TYR A N 1
ATOM 1795 C CA . TYR A 1 222 ? 8.050 1.006 -38.049 1.00 87.62 222 TYR A CA 1
ATOM 1796 C C . TYR A 1 222 ? 9.445 0.869 -38.660 1.00 87.62 222 TYR A C 1
ATOM 1798 O O . TYR A 1 222 ? 9.597 0.509 -39.825 1.00 87.62 222 TYR A O 1
ATOM 1806 N N . ARG A 1 223 ? 10.464 1.174 -37.856 1.00 85.00 223 ARG A N 1
ATOM 1807 C CA . ARG A 1 223 ? 11.870 1.166 -38.278 1.00 85.00 223 ARG A CA 1
ATOM 1808 C C . ARG A 1 223 ? 12.519 -0.201 -38.111 1.00 85.00 223 ARG A C 1
ATOM 1810 O O . ARG A 1 223 ? 12.307 -0.880 -37.107 1.00 85.00 223 ARG A O 1
ATOM 1817 N N . GLU A 1 224 ? 13.385 -0.555 -39.053 1.00 85.12 224 GLU A N 1
ATOM 1818 C CA . GLU A 1 224 ? 14.297 -1.693 -38.920 1.00 85.12 224 GLU A CA 1
ATOM 1819 C C . GLU A 1 224 ? 15.606 -1.289 -38.222 1.00 85.12 224 GLU A C 1
ATOM 1821 O O . GLU A 1 224 ? 15.949 -0.109 -38.131 1.00 85.12 224 GLU A O 1
ATOM 1826 N N . ALA A 1 225 ? 16.368 -2.281 -37.748 1.00 83.56 225 ALA A N 1
ATOM 1827 C CA . ALA A 1 225 ? 17.621 -2.079 -37.009 1.00 83.56 225 ALA A CA 1
ATOM 1828 C C . ALA A 1 225 ? 18.703 -1.297 -37.788 1.00 83.56 225 ALA A C 1
ATOM 1830 O O . ALA A 1 225 ? 19.663 -0.816 -37.193 1.00 83.56 225 ALA A O 1
ATOM 1831 N N . SER A 1 226 ? 18.552 -1.175 -39.108 1.00 81.25 226 SER A N 1
ATOM 1832 C CA . SER A 1 226 ? 19.438 -0.452 -40.025 1.00 81.25 226 SER A CA 1
ATOM 1833 C C . SER A 1 226 ? 18.928 0.944 -40.424 1.00 81.25 226 SER A C 1
ATOM 1835 O O . SER A 1 226 ? 19.566 1.599 -41.249 1.00 81.25 226 SER A O 1
ATOM 1837 N N . SER A 1 227 ? 17.805 1.424 -39.870 1.00 80.50 227 SER A N 1
ATOM 1838 C CA . SER A 1 227 ? 17.255 2.751 -40.193 1.00 80.50 227 SER A CA 1
ATOM 1839 C C . SER A 1 227 ? 18.186 3.885 -39.736 1.00 80.50 227 SER A C 1
ATOM 1841 O O . SER A 1 227 ? 18.616 3.952 -38.585 1.00 80.50 227 SER A O 1
ATOM 1843 N N . LEU A 1 228 ? 18.469 4.821 -40.646 1.00 77.88 228 LEU A N 1
ATOM 1844 C CA . LEU A 1 228 ? 19.414 5.935 -40.463 1.00 77.88 228 LEU A CA 1
ATOM 1845 C C . LEU A 1 228 ? 18.846 7.102 -39.627 1.00 77.88 228 LEU A C 1
ATOM 1847 O O . LEU A 1 228 ? 19.530 8.093 -39.377 1.00 77.88 228 LEU A O 1
ATOM 1851 N N . GLN A 1 229 ? 17.580 7.026 -39.219 1.00 75.50 229 GLN A N 1
ATOM 1852 C CA . GLN A 1 229 ? 16.924 8.082 -38.440 1.00 75.50 229 GLN A CA 1
ATOM 1853 C C . GLN A 1 229 ? 17.170 7.956 -36.928 1.00 75.50 229 GLN A C 1
ATOM 1855 O O . GLN A 1 229 ? 16.845 8.876 -36.179 1.00 75.50 229 GLN A O 1
ATOM 1860 N N . TYR A 1 230 ? 17.753 6.847 -36.457 1.00 73.00 230 TYR A N 1
ATOM 1861 C CA . TYR A 1 230 ? 18.065 6.673 -35.039 1.00 73.00 230 TYR A CA 1
ATOM 1862 C C . TYR A 1 230 ? 19.174 7.641 -34.592 1.00 73.00 230 TYR A C 1
ATOM 1864 O O . TYR A 1 230 ? 20.273 7.637 -35.144 1.00 73.00 230 TYR A O 1
ATOM 1872 N N . GLY A 1 231 ? 18.890 8.461 -33.574 1.00 76.06 231 GLY A N 1
ATOM 1873 C CA . GLY A 1 231 ? 19.853 9.405 -32.991 1.00 76.06 231 GLY A CA 1
ATOM 1874 C C . GLY A 1 231 ? 19.847 10.816 -33.589 1.00 76.06 231 GLY A C 1
ATOM 1875 O O . GLY A 1 231 ? 20.736 11.603 -33.267 1.00 76.06 231 GLY A O 1
ATOM 1876 N N . LYS A 1 232 ? 18.867 11.164 -34.431 1.00 74.88 232 LYS A N 1
ATOM 1877 C CA . LYS A 1 232 ? 18.628 12.567 -34.797 1.00 74.88 232 LYS A CA 1
ATOM 1878 C C . LYS A 1 232 ? 17.902 13.278 -33.651 1.00 74.88 232 LYS A C 1
ATOM 1880 O O . LYS A 1 232 ? 16.861 12.801 -33.207 1.00 74.88 232 LYS A O 1
ATOM 1885 N N . VAL A 1 233 ? 18.506 14.361 -33.162 1.00 57.09 233 VAL A N 1
ATOM 1886 C CA . VAL A 1 233 ? 17.960 15.265 -32.133 1.00 57.09 233 VAL A CA 1
ATOM 1887 C C . VAL A 1 233 ? 17.124 16.345 -32.801 1.00 57.09 233 VAL A C 1
ATOM 1889 O O . VAL A 1 233 ? 17.576 16.835 -33.861 1.00 57.09 233 VAL A O 1
#